Protein AF-A0A0A2MZ70-F1 (afdb_monomer_lite)

Foldseek 3Di:
DDDDDDPPPPPDPPQDDKWWWWAKAAPDPQVCQQQVNDNPAAWGIKIWTKIFGCDPVDHQKIKIKIWTHDDDPPDLAHPVHTDIDIFIFGWDWDQPPPDPWRWIKIWTDTPNHPDIWMWTDQWQFKIFTADPVRHGDFGDLFGGRMITGPDDDPTLAGRTFEDDDPDLDQKWKWKFKAQDPQVCVLQVVLVADPPRGMKIWIKMWGADPPPRATAKIWIWIQGPNDTDIDMATKHWDADDPNGRRWIKIWGPPVCLSRIWIWTDPYSFKTFTAGSNRGGDGGDNRGHRMITIDDDD

pLDDT: mean 89.99, std 13.13, range [39.06, 98.69]

Sequence (296 aa):
MVCIFLSASCSAAESSPEIVLIGSTPGDALIKSLLTIPSDTKVDFIRWDLKLNNESANPNSFVLNIAFGEGQPNTSWFKKGEEKRIFEGTFTVSKNENVKMGSTVYHLKSSSWPNRISMVKISENLFHLLTPQNHLMLGNGGWSYSLNRKDTVDSGEILIASVMSEDKSLQLTFDGRTPCRDIAAEHPEMNANKSCFKLKWRLILNRDTVNHLPTTYIIRKIVNNEPRDVSGKWTIIKGTPSNPNTIIYKIDPDKPAESLSFLVGDDNVLFFLNKKNEPHIGNEDFSFTLNKKISK

Radius of gyration: 21.05 Å; chains: 1; bounding box: 61×80×50 Å

Secondary structure (DSSP, 8-state):
--------------PPPPEEEEEEEE--HHHHHHTT--TTS--SEEEEEEEEE--TTSTTEEEEEEEEEPBPTTSSSBBTB-EEEEEEEEEEEEE-TTSSS--EEEEEE-TTSSS-EEEEEEETTEEEEE-TTSPBPP--SS--SEEEESS--S--------PPP----SEEEEEEEEEHHHHHHH-GGG---TT--EEEEEEEEEE-TTT--EEEEEEEEEETTEEEEEEEEEEEEE--SS-TT-EEEEE-TT-TTT--EEEE-SSSEEEEE-TTSPBPP--SS--SEEEE----

Organism: NCBI:txid1107311

Structure (mmCIF, N/CA/C/O backbone):
data_AF-A0A0A2MZ70-F1
#
_entry.id   AF-A0A0A2MZ70-F1
#
loop_
_atom_site.group_PDB
_atom_site.id
_atom_site.type_symbol
_atom_site.label_atom_id
_atom_site.label_alt_id
_atom_site.label_comp_id
_atom_site.label_asym_id
_atom_site.label_entity_id
_atom_site.label_seq_id
_atom_site.pdbx_PDB_ins_code
_atom_site.Cartn_x
_atom_site.Cartn_y
_atom_site.Cartn_z
_atom_site.occupancy
_atom_site.B_iso_or_equiv
_atom_site.auth_seq_id
_atom_site.auth_comp_id
_atom_site.auth_asym_id
_atom_site.auth_atom_id
_atom_site.pdbx_PDB_model_num
ATOM 1 N N . MET A 1 1 ? 31.695 61.090 -5.893 1.00 43.44 1 MET A N 1
ATOM 2 C CA . MET A 1 1 ? 31.758 59.901 -6.767 1.00 43.44 1 MET A CA 1
ATOM 3 C C . MET A 1 1 ? 31.348 58.713 -5.910 1.00 43.44 1 MET A C 1
ATOM 5 O O . MET A 1 1 ? 32.118 58.309 -5.054 1.00 43.44 1 MET A O 1
ATOM 9 N N . VAL A 1 2 ? 30.089 58.284 -6.008 1.00 39.06 2 VAL A N 1
ATOM 10 C CA . VAL A 1 2 ? 29.509 57.220 -5.170 1.00 39.06 2 VAL A CA 1
ATOM 11 C C . VAL A 1 2 ? 29.339 55.997 -6.065 1.00 39.06 2 VAL A C 1
ATOM 13 O O . VAL A 1 2 ? 28.558 56.042 -7.011 1.00 39.06 2 VAL A O 1
ATOM 16 N N . CYS A 1 3 ? 30.117 54.944 -5.812 1.00 40.59 3 CYS A N 1
ATOM 17 C CA . CYS A 1 3 ? 29.997 53.672 -6.521 1.00 40.59 3 CYS A CA 1
ATOM 18 C C . CYS A 1 3 ? 28.865 52.853 -5.899 1.00 40.59 3 CYS A C 1
ATOM 20 O O . CYS A 1 3 ? 28.968 52.403 -4.760 1.00 40.59 3 CYS A O 1
ATOM 22 N N . ILE A 1 4 ? 27.790 52.667 -6.660 1.00 48.06 4 ILE A N 1
ATOM 23 C CA . ILE A 1 4 ? 26.710 51.734 -6.340 1.00 48.06 4 ILE A CA 1
ATOM 24 C C . ILE A 1 4 ? 27.153 50.357 -6.840 1.00 48.06 4 ILE A C 1
ATOM 26 O O . ILE A 1 4 ? 27.249 50.135 -8.046 1.00 48.06 4 ILE A O 1
ATOM 30 N N . PHE A 1 5 ? 27.445 49.438 -5.920 1.00 45.12 5 PHE A N 1
ATOM 31 C CA . PHE A 1 5 ? 27.652 48.031 -6.252 1.00 45.12 5 PHE A CA 1
ATOM 32 C C . PHE A 1 5 ? 26.288 47.356 -6.422 1.00 45.12 5 PHE A C 1
ATOM 34 O O . PHE A 1 5 ? 25.566 47.136 -5.453 1.00 45.12 5 PHE A O 1
ATOM 41 N N . LEU A 1 6 ? 25.934 47.040 -7.668 1.00 48.56 6 LEU A N 1
ATOM 42 C CA . LEU A 1 6 ? 24.837 46.134 -7.999 1.00 48.56 6 LEU A CA 1
ATOM 43 C C . LEU A 1 6 ? 25.314 44.698 -7.755 1.00 48.56 6 LEU A C 1
ATOM 45 O O . LEU A 1 6 ? 26.023 44.121 -8.578 1.00 48.56 6 LEU A O 1
ATOM 49 N N . SER A 1 7 ? 24.948 44.119 -6.615 1.00 47.09 7 SER A N 1
ATOM 50 C CA . SER A 1 7 ? 25.087 42.685 -6.374 1.00 47.09 7 SER A CA 1
ATOM 51 C C . SER A 1 7 ? 23.983 41.940 -7.126 1.00 47.09 7 SER A C 1
ATOM 53 O O . SER A 1 7 ? 22.842 41.839 -6.676 1.00 47.09 7 SER A O 1
ATOM 55 N N . ALA A 1 8 ? 24.325 41.408 -8.299 1.00 47.59 8 ALA A N 1
ATOM 56 C CA . ALA A 1 8 ? 23.508 40.410 -8.973 1.00 47.59 8 ALA A CA 1
ATOM 57 C C . ALA A 1 8 ? 23.505 39.130 -8.120 1.00 47.59 8 ALA A C 1
ATOM 59 O O . ALA A 1 8 ? 24.469 38.367 -8.119 1.00 47.59 8 ALA A O 1
ATOM 60 N N . SER A 1 9 ? 22.434 38.912 -7.355 1.00 44.25 9 SER A N 1
ATOM 61 C CA . SER A 1 9 ? 22.185 37.616 -6.724 1.00 44.25 9 SER A CA 1
ATOM 62 C C . SER A 1 9 ? 21.739 36.638 -7.804 1.00 44.25 9 SER A C 1
ATOM 64 O O . SER A 1 9 ? 20.587 36.652 -8.231 1.00 44.25 9 SER A O 1
ATOM 66 N N . CYS A 1 10 ? 22.662 35.796 -8.264 1.00 39.72 10 CYS A N 1
ATOM 67 C CA . CYS A 1 10 ? 22.309 34.567 -8.957 1.00 39.72 10 CYS A CA 1
ATOM 68 C C . CYS A 1 10 ? 21.593 33.655 -7.954 1.00 39.72 10 CYS A C 1
ATOM 70 O O . CYS A 1 10 ? 22.242 32.999 -7.142 1.00 39.72 10 CYS A O 1
ATOM 72 N N . SER A 1 11 ? 20.262 33.609 -7.999 1.00 44.19 11 SER A N 1
ATOM 73 C CA . SER A 1 11 ? 19.519 32.494 -7.415 1.00 44.19 11 SER A CA 1
ATOM 74 C C . SER A 1 11 ? 19.903 31.237 -8.188 1.00 44.19 11 SER A C 1
ATOM 76 O O . SER A 1 11 ? 19.440 31.021 -9.307 1.00 44.19 11 SER A O 1
ATOM 78 N N . ALA A 1 12 ? 20.801 30.432 -7.618 1.00 46.09 12 ALA A N 1
ATOM 79 C CA . ALA A 1 12 ? 21.003 29.067 -8.068 1.00 46.09 12 ALA A CA 1
ATOM 80 C C . ALA A 1 12 ? 19.645 28.364 -7.969 1.00 46.09 12 ALA A C 1
ATOM 82 O O . ALA A 1 12 ? 19.051 28.316 -6.893 1.00 46.09 12 ALA A O 1
ATOM 83 N N . ALA A 1 13 ? 19.120 27.900 -9.103 1.00 49.38 13 ALA A N 1
ATOM 84 C CA . ALA A 1 13 ? 17.938 27.059 -9.114 1.00 49.38 13 ALA A CA 1
ATOM 85 C C . ALA A 1 13 ? 18.276 25.805 -8.303 1.00 49.38 13 ALA A C 1
ATOM 87 O O . ALA A 1 13 ? 19.087 24.990 -8.743 1.00 49.38 13 ALA A O 1
ATOM 88 N N . GLU A 1 14 ? 17.722 25.698 -7.095 1.00 48.50 14 GLU A N 1
ATOM 89 C CA . GLU A 1 14 ? 17.833 24.496 -6.278 1.00 48.50 14 GLU A CA 1
ATOM 90 C C . GLU A 1 14 ? 17.279 23.335 -7.102 1.00 48.50 14 GLU A C 1
ATOM 92 O O . GLU A 1 14 ? 16.084 23.268 -7.407 1.00 48.50 14 GLU A O 1
ATOM 97 N N . SER A 1 15 ? 18.173 22.449 -7.540 1.00 56.34 15 SER A N 1
ATOM 98 C CA . SER A 1 15 ? 17.781 21.225 -8.219 1.00 56.34 15 SER A CA 1
ATOM 99 C C . SER A 1 15 ? 16.927 20.435 -7.239 1.00 56.34 15 SER A C 1
ATOM 101 O O . SER A 1 15 ? 17.393 20.099 -6.148 1.00 56.34 15 SER A O 1
ATOM 103 N N . SER A 1 16 ? 15.677 20.166 -7.611 1.00 63.78 16 SER A N 1
ATOM 104 C CA . SER A 1 16 ? 14.792 19.327 -6.807 1.00 63.78 16 SER A CA 1
ATOM 105 C C . SER A 1 16 ? 15.506 18.002 -6.507 1.00 63.78 16 SER A C 1
ATOM 107 O O . SER A 1 16 ? 16.026 17.387 -7.443 1.00 63.78 16 SER A O 1
ATOM 109 N N . PRO A 1 17 ? 15.599 17.589 -5.229 1.00 76.44 17 PRO A N 1
ATOM 110 C CA . PRO A 1 17 ? 16.414 16.448 -4.853 1.00 76.44 17 PRO A CA 1
ATOM 111 C C . PRO A 1 17 ? 15.894 15.179 -5.519 1.00 76.44 17 PRO A C 1
ATOM 113 O O . PRO A 1 17 ? 14.685 14.973 -5.652 1.00 76.44 17 PRO A O 1
ATOM 116 N N . GLU A 1 18 ? 16.830 14.314 -5.892 1.00 90.69 18 GLU A N 1
ATOM 117 C CA . GLU A 1 18 ? 16.552 12.962 -6.356 1.00 90.69 18 GLU A CA 1
ATOM 118 C C . GLU A 1 18 ? 15.593 12.225 -5.404 1.00 90.69 18 GLU A C 1
ATOM 120 O O . GLU A 1 18 ? 15.688 12.322 -4.174 1.00 90.69 18 GLU A O 1
ATOM 125 N N . ILE A 1 19 ? 14.651 11.476 -5.984 1.00 95.44 19 ILE A N 1
ATOM 126 C CA . ILE A 1 19 ? 13.719 10.636 -5.231 1.00 95.44 19 ILE A CA 1
ATOM 127 C C . ILE A 1 19 ? 13.995 9.182 -5.594 1.00 95.44 19 ILE A C 1
ATOM 129 O O . ILE A 1 19 ? 13.768 8.768 -6.729 1.00 95.44 19 ILE A O 1
ATOM 133 N N . VAL A 1 20 ? 14.437 8.401 -4.611 1.00 97.94 20 VAL A N 1
ATOM 134 C CA . VAL A 1 20 ? 14.564 6.945 -4.726 1.00 97.94 20 VAL A CA 1
ATOM 135 C C . VAL A 1 20 ? 13.415 6.293 -3.966 1.00 97.94 20 VAL A C 1
ATOM 137 O O . VAL A 1 20 ? 13.258 6.513 -2.764 1.00 97.94 20 VAL A O 1
ATOM 140 N N . LEU A 1 21 ? 12.604 5.508 -4.670 1.00 98.62 21 LEU A N 1
ATOM 141 C CA . LEU A 1 21 ? 11.450 4.790 -4.146 1.00 98.62 21 LEU A CA 1
ATOM 142 C C . LEU A 1 21 ? 11.710 3.283 -4.167 1.00 98.62 21 LEU A C 1
ATOM 144 O O . LEU A 1 21 ? 12.089 2.727 -5.195 1.00 98.62 21 LEU A O 1
ATOM 148 N N . ILE A 1 22 ? 11.456 2.622 -3.042 1.00 98.69 22 ILE A N 1
ATOM 149 C CA . ILE A 1 22 ? 11.660 1.185 -2.849 1.00 98.69 22 ILE A CA 1
ATOM 150 C C . ILE A 1 22 ? 10.395 0.506 -2.327 1.00 98.69 22 ILE A C 1
ATOM 152 O O . ILE A 1 22 ? 9.592 1.106 -1.611 1.00 98.69 22 ILE A O 1
ATOM 156 N N . GLY A 1 23 ? 10.216 -0.770 -2.647 1.00 98.31 23 GLY A N 1
ATOM 157 C CA . GLY A 1 23 ? 9.112 -1.556 -2.104 1.00 98.31 23 GLY A CA 1
ATOM 158 C C . GLY A 1 23 ? 8.910 -2.877 -2.825 1.00 98.31 23 GLY A C 1
ATOM 159 O O . GLY A 1 23 ? 9.574 -3.173 -3.817 1.00 98.31 23 GLY A O 1
ATOM 160 N N . SER A 1 24 ? 7.959 -3.665 -2.329 1.00 98.38 24 SER A N 1
ATOM 161 C CA . SER A 1 24 ? 7.595 -4.954 -2.913 1.00 98.38 24 SER A CA 1
ATOM 162 C C . SER A 1 24 ? 6.099 -5.022 -3.196 1.00 98.38 24 SER A C 1
ATOM 164 O O . SER A 1 24 ? 5.287 -4.838 -2.288 1.00 98.38 24 SER A O 1
ATOM 166 N N . THR A 1 25 ? 5.743 -5.341 -4.441 1.00 98.50 25 THR A N 1
ATOM 167 C CA . THR A 1 25 ? 4.357 -5.445 -4.922 1.00 98.50 25 THR A CA 1
ATOM 168 C C . THR A 1 25 ? 3.991 -6.882 -5.273 1.00 98.50 25 THR A C 1
ATOM 170 O O . THR A 1 25 ? 4.889 -7.671 -5.572 1.00 98.50 25 THR A O 1
ATOM 173 N N . PRO A 1 26 ? 2.703 -7.271 -5.276 1.00 97.94 26 PRO A N 1
ATOM 174 C CA . PRO A 1 26 ? 2.331 -8.616 -5.705 1.00 97.94 26 PRO A CA 1
ATOM 175 C C . PRO A 1 26 ? 2.611 -8.827 -7.200 1.00 97.94 26 PRO A C 1
ATOM 177 O O . PRO A 1 26 ? 2.587 -7.880 -7.980 1.00 97.94 26 PRO A O 1
ATOM 180 N N . GLY A 1 27 ? 2.879 -10.072 -7.598 1.00 97.38 27 GLY A N 1
ATOM 181 C CA . GLY A 1 27 ? 3.147 -10.474 -8.985 1.00 97.38 27 GLY A CA 1
ATOM 182 C C . GLY A 1 27 ? 1.903 -10.811 -9.811 1.00 97.38 27 GLY A C 1
ATOM 183 O O . GLY A 1 27 ? 1.921 -11.784 -10.563 1.00 97.38 27 GLY A O 1
ATOM 184 N N . ASP A 1 28 ? 0.799 -10.081 -9.637 1.00 97.00 28 ASP A N 1
ATOM 185 C CA . ASP A 1 28 ? -0.458 -10.402 -10.318 1.00 97.00 28 ASP A CA 1
ATOM 186 C C . ASP A 1 28 ? -0.487 -10.005 -11.807 1.00 97.00 28 ASP A C 1
ATOM 188 O O . ASP A 1 28 ? 0.434 -9.395 -12.355 1.00 97.00 28 ASP A O 1
ATOM 192 N N . ALA A 1 29 ? -1.563 -10.402 -12.492 1.00 96.81 29 ALA A N 1
ATOM 193 C CA . ALA A 1 29 ? -1.690 -10.259 -13.938 1.00 96.81 29 ALA A CA 1
ATOM 194 C C . ALA A 1 29 ? -1.587 -8.803 -14.421 1.00 96.81 29 ALA A C 1
ATOM 196 O O . ALA A 1 29 ? -1.015 -8.561 -15.487 1.00 96.81 29 ALA A O 1
ATOM 197 N N . LEU A 1 30 ? -2.115 -7.842 -13.655 1.00 95.81 30 LEU A N 1
ATOM 198 C CA . LEU A 1 30 ? -2.149 -6.446 -14.076 1.00 95.81 30 LEU A CA 1
ATOM 199 C C . LEU A 1 30 ? -0.733 -5.873 -14.118 1.00 95.81 30 LEU A C 1
ATOM 201 O O . LEU A 1 30 ? -0.306 -5.362 -15.154 1.00 95.81 30 LEU A O 1
ATOM 205 N N . ILE A 1 31 ? 0.025 -6.007 -13.027 1.00 97.00 31 ILE A N 1
ATOM 206 C CA . ILE A 1 31 ? 1.380 -5.450 -12.984 1.00 97.00 31 ILE A CA 1
ATOM 207 C C . ILE A 1 31 ? 2.347 -6.207 -13.899 1.00 97.00 31 ILE A C 1
ATOM 209 O O . ILE A 1 31 ? 3.210 -5.590 -14.522 1.00 97.00 31 ILE A O 1
ATOM 213 N N . LYS A 1 32 ? 2.161 -7.524 -14.070 1.00 97.38 32 LYS A N 1
ATOM 214 C CA . LYS A 1 32 ? 2.925 -8.306 -15.049 1.00 97.38 32 LYS A CA 1
ATOM 215 C C . LYS A 1 32 ? 2.713 -7.786 -16.467 1.00 97.38 32 LYS A C 1
ATOM 217 O O . LYS A 1 32 ? 3.686 -7.608 -17.195 1.00 97.38 32 LYS A O 1
ATOM 222 N N . SER A 1 33 ? 1.469 -7.476 -16.837 1.00 95.88 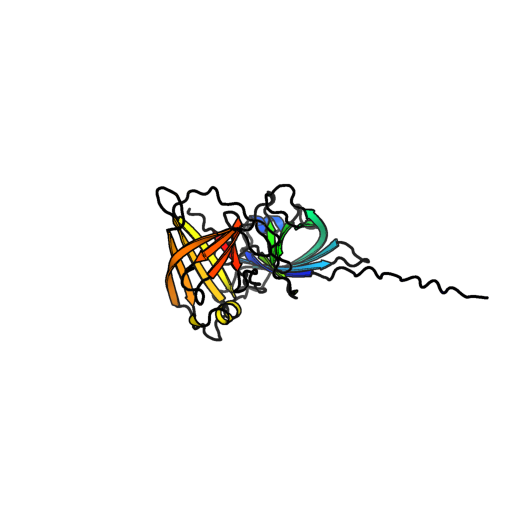33 SER A N 1
ATOM 223 C CA . SER A 1 33 ? 1.167 -6.880 -18.139 1.00 95.88 33 SER A CA 1
ATOM 224 C C . SER A 1 33 ? 1.811 -5.503 -18.311 1.00 95.88 33 SER A C 1
ATOM 226 O O . SER A 1 33 ? 2.287 -5.204 -19.405 1.00 95.88 33 SER A O 1
ATOM 228 N N . LEU A 1 34 ? 1.832 -4.669 -17.266 1.00 95.38 34 LEU A N 1
ATOM 229 C CA . LEU A 1 34 ? 2.462 -3.343 -17.312 1.00 95.38 34 LEU A CA 1
ATOM 230 C C . LEU A 1 34 ? 3.986 -3.431 -17.488 1.00 95.38 34 LEU A C 1
ATOM 232 O O . LEU A 1 34 ? 4.559 -2.641 -18.229 1.00 95.38 34 LEU A O 1
ATOM 236 N N . LEU A 1 35 ? 4.628 -4.418 -16.860 1.00 96.62 35 LEU A N 1
ATOM 237 C CA . LEU A 1 35 ? 6.082 -4.629 -16.887 1.00 96.62 35 LEU A CA 1
ATOM 238 C C . LEU A 1 35 ? 6.551 -5.616 -17.969 1.00 96.62 35 LEU A C 1
ATOM 240 O O . LEU A 1 35 ? 7.692 -6.084 -17.919 1.00 96.62 35 LEU A O 1
ATOM 244 N N . THR A 1 36 ? 5.662 -5.970 -18.906 1.00 96.31 36 THR A N 1
ATOM 245 C CA . THR A 1 36 ? 5.903 -6.934 -19.996 1.00 96.31 36 THR A CA 1
ATOM 246 C C . THR A 1 36 ? 6.459 -8.285 -19.514 1.00 96.31 36 THR A C 1
ATOM 248 O O . THR A 1 36 ? 7.253 -8.940 -20.195 1.00 96.31 36 THR A O 1
ATOM 251 N N . ILE A 1 37 ? 6.067 -8.719 -18.312 1.00 96.81 37 ILE A N 1
ATOM 252 C CA . ILE A 1 37 ? 6.411 -10.032 -17.751 1.00 96.81 37 ILE A CA 1
ATOM 253 C C . ILE A 1 37 ? 5.430 -11.069 -18.333 1.00 96.81 37 ILE A C 1
ATOM 255 O O . ILE A 1 37 ? 4.218 -10.869 -18.196 1.00 96.81 37 ILE A O 1
ATOM 259 N N . PRO A 1 38 ? 5.905 -12.172 -18.952 1.00 97.06 38 PRO A N 1
ATOM 260 C CA . PRO A 1 38 ? 5.036 -13.199 -19.529 1.00 97.06 38 PRO A CA 1
ATOM 261 C C . PRO A 1 38 ? 4.000 -13.717 -18.527 1.00 97.06 38 PRO A C 1
ATOM 263 O O . PRO A 1 38 ? 4.293 -13.912 -17.345 1.00 97.06 38 PRO A O 1
ATOM 266 N N . SER A 1 39 ? 2.757 -13.916 -18.970 1.00 96.94 39 SER A N 1
ATOM 267 C CA . SER A 1 39 ? 1.633 -14.259 -18.087 1.00 96.94 39 SER A CA 1
ATOM 268 C C . SER A 1 39 ? 1.800 -15.616 -17.393 1.00 96.94 39 SER A C 1
ATOM 270 O O . SER A 1 39 ? 1.308 -15.778 -16.277 1.00 96.94 39 SER A O 1
ATOM 272 N N . ASP A 1 40 ? 2.569 -16.530 -17.979 1.00 97.00 40 ASP A N 1
ATOM 273 C CA . ASP A 1 40 ? 2.912 -17.858 -17.466 1.00 97.00 40 ASP A CA 1
ATOM 274 C C . ASP A 1 40 ? 4.094 -17.869 -16.477 1.00 97.00 40 ASP A C 1
ATOM 276 O O . ASP A 1 40 ? 4.234 -18.821 -15.704 1.00 97.00 40 ASP A O 1
ATOM 280 N N . THR A 1 41 ? 4.905 -16.804 -16.416 1.00 97.00 41 THR A N 1
ATOM 281 C CA . THR A 1 41 ? 5.981 -16.677 -15.419 1.00 97.00 41 THR A CA 1
ATOM 282 C C . THR A 1 41 ? 5.413 -16.704 -13.997 1.00 97.00 41 THR A C 1
ATOM 284 O O . THR A 1 41 ? 4.557 -15.895 -13.637 1.00 97.00 41 THR A O 1
ATOM 287 N N . LYS A 1 42 ? 5.896 -17.598 -13.136 1.00 96.88 42 LYS A N 1
ATOM 288 C CA . LYS A 1 42 ? 5.457 -17.635 -11.735 1.00 96.88 42 LYS A CA 1
ATOM 289 C C . LYS A 1 42 ? 6.112 -16.506 -10.945 1.00 96.88 42 LYS A C 1
ATOM 291 O O . LYS A 1 42 ? 7.329 -16.480 -10.794 1.00 96.88 42 LYS A O 1
ATOM 296 N N . VAL A 1 43 ? 5.295 -15.588 -10.438 1.00 97.62 43 VAL A N 1
ATOM 297 C CA . VAL A 1 43 ? 5.751 -14.427 -9.671 1.00 97.62 43 VAL A CA 1
ATOM 298 C C . VAL A 1 43 ? 4.861 -14.270 -8.448 1.00 97.62 43 VAL A C 1
ATOM 300 O O . VAL A 1 43 ? 3.666 -14.030 -8.585 1.00 97.62 43 VAL A O 1
ATOM 303 N N . ASP A 1 44 ? 5.442 -14.391 -7.257 1.00 97.06 44 ASP A N 1
ATOM 304 C CA . ASP A 1 44 ? 4.726 -14.083 -6.015 1.00 97.06 44 ASP A CA 1
ATOM 305 C C . ASP A 1 44 ? 4.780 -12.576 -5.737 1.00 97.06 44 ASP A C 1
ATOM 307 O O . ASP A 1 44 ? 3.770 -11.967 -5.374 1.00 97.06 44 ASP A O 1
ATOM 311 N N . PHE A 1 45 ? 5.951 -11.966 -5.950 1.00 97.81 45 PHE A N 1
ATOM 312 C CA . PHE A 1 45 ? 6.174 -10.538 -5.754 1.00 97.81 45 PHE A CA 1
ATOM 313 C C . PHE A 1 45 ? 7.268 -9.972 -6.665 1.00 97.81 45 PHE A C 1
ATOM 315 O O . PHE A 1 45 ? 8.062 -10.704 -7.261 1.00 97.81 45 PHE A O 1
ATOM 322 N N . ILE A 1 46 ? 7.279 -8.645 -6.754 1.00 98.56 46 ILE A N 1
ATOM 323 C CA . ILE A 1 46 ? 8.215 -7.828 -7.524 1.00 98.56 46 ILE A CA 1
ATOM 324 C C . ILE A 1 46 ? 8.817 -6.806 -6.562 1.00 98.56 46 ILE A C 1
ATOM 326 O O . ILE A 1 46 ? 8.070 -6.057 -5.937 1.00 98.56 46 ILE A O 1
ATOM 330 N N . ARG A 1 47 ? 10.143 -6.771 -6.446 1.00 98.56 47 ARG A N 1
ATOM 331 C CA . ARG A 1 47 ? 10.899 -5.712 -5.769 1.00 98.56 47 ARG A CA 1
ATOM 332 C C . ARG A 1 47 ? 11.157 -4.567 -6.726 1.00 98.56 47 ARG A C 1
ATOM 334 O O . ARG A 1 47 ? 11.502 -4.806 -7.881 1.00 98.56 47 ARG A O 1
ATOM 341 N N . TRP A 1 48 ? 11.023 -3.354 -6.216 1.00 98.69 48 TRP A N 1
ATOM 342 C CA . TRP A 1 48 ? 11.175 -2.104 -6.943 1.00 98.69 48 TRP A CA 1
ATOM 343 C C . TRP A 1 48 ? 12.315 -1.289 -6.343 1.00 98.69 48 TRP A C 1
ATOM 345 O O . TRP A 1 48 ? 12.380 -1.124 -5.126 1.00 98.69 48 TRP A O 1
ATOM 355 N N . ASP A 1 49 ? 13.156 -0.744 -7.215 1.00 98.69 49 ASP A N 1
ATOM 356 C CA . ASP A 1 49 ? 14.077 0.357 -6.940 1.00 98.69 49 ASP A CA 1
ATOM 357 C C . ASP A 1 49 ? 13.914 1.366 -8.087 1.00 98.69 49 ASP A C 1
ATOM 359 O O . ASP A 1 49 ? 14.394 1.162 -9.207 1.00 98.69 49 ASP A O 1
ATOM 363 N N . LEU A 1 50 ? 13.105 2.394 -7.830 1.00 98.69 50 LEU A N 1
ATOM 364 C CA . LEU A 1 50 ? 12.730 3.434 -8.779 1.00 98.69 50 LEU A CA 1
ATOM 365 C C . LEU A 1 50 ? 13.419 4.741 -8.403 1.00 98.69 50 LEU A C 1
ATOM 367 O O . LEU A 1 50 ? 13.085 5.363 -7.398 1.00 98.69 50 LEU A O 1
ATOM 371 N N . LYS A 1 51 ? 14.310 5.206 -9.266 1.00 98.12 51 LYS A N 1
ATOM 372 C CA . LYS A 1 51 ? 14.984 6.495 -9.153 1.00 98.12 51 LYS A CA 1
ATOM 373 C C . LYS A 1 51 ? 14.341 7.500 -10.102 1.00 98.12 51 LYS A C 1
ATOM 375 O O . LYS A 1 51 ? 14.351 7.296 -11.314 1.00 98.12 51 LYS A O 1
ATOM 380 N N . LEU A 1 52 ? 13.786 8.576 -9.551 1.00 97.31 52 LEU A N 1
ATOM 381 C CA . LEU A 1 52 ? 13.283 9.734 -10.287 1.00 97.31 52 LEU A CA 1
ATOM 382 C C . LEU A 1 52 ? 14.334 10.843 -10.242 1.00 97.31 52 LEU A C 1
ATOM 384 O O . LEU A 1 52 ? 14.669 11.340 -9.163 1.00 97.31 52 LEU A O 1
ATOM 388 N N . ASN A 1 53 ? 14.823 11.242 -11.411 1.00 93.81 53 ASN A N 1
ATOM 389 C CA . ASN A 1 53 ? 15.798 12.309 -11.562 1.00 93.81 53 ASN A CA 1
ATOM 390 C C . ASN A 1 53 ? 15.120 13.563 -12.147 1.00 93.81 53 ASN A C 1
ATOM 392 O O . ASN A 1 53 ? 14.435 13.507 -13.172 1.00 93.81 53 ASN A O 1
ATOM 396 N N . ASN A 1 54 ? 15.299 14.695 -11.465 1.00 87.12 54 ASN A N 1
ATOM 397 C CA . ASN A 1 54 ? 14.837 16.009 -11.905 1.00 87.12 54 ASN A CA 1
ATOM 398 C C . ASN A 1 54 ? 15.981 17.038 -12.000 1.00 87.12 54 ASN A C 1
ATOM 400 O O . ASN A 1 54 ? 15.771 18.243 -11.868 1.00 87.12 54 ASN A O 1
ATOM 404 N N . GLU A 1 55 ? 17.205 16.562 -12.203 1.00 82.38 55 GLU A N 1
ATOM 405 C CA . GLU A 1 55 ? 18.375 17.389 -12.465 1.00 82.38 55 GLU A CA 1
ATOM 406 C C . GLU A 1 55 ? 18.254 18.088 -13.821 1.00 82.38 55 GLU A C 1
ATOM 408 O O . GLU A 1 55 ? 17.768 17.522 -14.801 1.00 82.38 55 GLU A O 1
ATOM 413 N N . SER A 1 56 ? 18.788 19.308 -13.908 1.00 74.00 56 SER A N 1
ATOM 414 C CA . SER A 1 56 ? 18.737 20.138 -15.118 1.00 74.00 56 SER A CA 1
ATOM 415 C C . SER A 1 56 ? 19.331 19.468 -16.363 1.00 74.00 56 SER A C 1
ATOM 417 O O . SER A 1 56 ? 18.940 19.805 -17.477 1.00 74.00 56 SER A O 1
ATOM 419 N N . ALA A 1 57 ? 20.273 18.534 -16.185 1.00 77.31 57 ALA A N 1
ATOM 420 C CA . ALA A 1 57 ? 20.903 17.805 -17.284 1.00 77.31 57 ALA A CA 1
ATOM 421 C C . ALA A 1 57 ? 19.981 16.741 -17.905 1.00 77.31 57 ALA A C 1
ATOM 423 O O . ALA A 1 57 ? 20.063 16.513 -19.107 1.00 77.31 57 ALA A O 1
ATOM 424 N N . ASN A 1 58 ? 19.103 16.119 -17.108 1.00 77.50 58 ASN A N 1
ATOM 425 C CA . ASN A 1 58 ? 18.181 15.060 -17.529 1.00 77.50 58 ASN A CA 1
ATOM 426 C C . ASN A 1 58 ? 16.817 15.237 -16.837 1.00 77.50 58 ASN A C 1
ATOM 428 O O . ASN A 1 58 ? 16.427 14.405 -16.005 1.00 77.50 58 ASN A O 1
ATOM 432 N N . PRO A 1 59 ? 16.087 16.321 -17.154 1.00 86.44 59 PRO A N 1
ATOM 433 C CA . PRO A 1 59 ? 14.878 16.677 -16.431 1.00 86.44 59 PRO A CA 1
ATOM 434 C C . PRO A 1 59 ? 13.802 15.609 -16.614 1.00 86.44 59 PRO A C 1
ATOM 436 O O . PRO A 1 59 ? 13.546 15.135 -17.723 1.00 86.44 59 PRO A O 1
ATOM 439 N N . ASN A 1 60 ? 13.133 15.276 -15.514 1.00 93.94 60 ASN A N 1
ATOM 440 C CA . ASN A 1 60 ? 12.048 14.303 -15.457 1.00 93.94 60 ASN A CA 1
ATOM 441 C C . ASN A 1 60 ? 12.378 12.931 -16.076 1.00 93.94 60 ASN A C 1
ATOM 443 O O . ASN A 1 60 ? 11.560 12.349 -16.793 1.00 93.94 60 ASN A O 1
ATOM 447 N N . SER A 1 61 ? 13.573 12.407 -15.817 1.00 96.19 61 SER A N 1
ATOM 448 C CA . SER A 1 61 ? 13.977 11.062 -16.237 1.00 96.19 61 SER A CA 1
ATOM 449 C C . SER A 1 61 ? 13.825 10.056 -15.096 1.00 96.19 61 SER A C 1
ATOM 451 O O . SER A 1 61 ? 13.804 10.424 -13.922 1.00 96.19 61 SER A O 1
ATOM 453 N N . PHE A 1 62 ? 13.688 8.769 -15.411 1.00 97.69 62 PHE A N 1
ATOM 454 C CA . PHE A 1 62 ? 13.696 7.729 -14.385 1.00 97.69 62 PHE A CA 1
ATOM 455 C C . PHE A 1 62 ? 14.513 6.511 -14.797 1.00 97.69 62 PHE A C 1
ATOM 457 O O . PHE A 1 62 ? 14.628 6.191 -15.981 1.00 97.69 62 PHE A O 1
ATOM 464 N N . VAL A 1 63 ? 14.999 5.802 -13.780 1.00 97.94 63 VAL A N 1
ATOM 465 C CA . VAL A 1 63 ? 15.537 4.445 -13.886 1.00 97.94 63 VAL A CA 1
ATOM 466 C C . VAL A 1 63 ? 14.760 3.564 -12.918 1.00 97.94 63 VAL A C 1
ATOM 468 O O . VAL A 1 63 ? 14.665 3.872 -11.733 1.00 97.94 63 VAL A O 1
ATOM 471 N N . LEU A 1 64 ? 14.185 2.480 -13.423 1.00 98.62 64 LEU A N 1
ATOM 472 C CA . LEU A 1 64 ? 13.475 1.480 -12.639 1.00 98.62 64 LEU A CA 1
ATOM 473 C C . LEU A 1 64 ? 14.211 0.150 -12.735 1.00 98.62 64 LEU A C 1
ATOM 475 O O . LEU A 1 64 ? 14.232 -0.478 -13.792 1.00 98.62 64 LEU A O 1
ATOM 479 N N . ASN A 1 65 ? 14.736 -0.312 -11.609 1.00 98.62 65 ASN A N 1
ATOM 480 C CA . ASN A 1 65 ? 15.233 -1.667 -11.453 1.00 98.62 65 ASN A CA 1
ATOM 481 C C . ASN A 1 65 ? 14.144 -2.504 -10.784 1.00 98.62 65 ASN A C 1
ATOM 483 O O . ASN A 1 65 ? 13.621 -2.128 -9.733 1.00 98.62 65 ASN A O 1
ATOM 487 N N . ILE A 1 66 ? 13.813 -3.648 -11.380 1.00 98.50 66 ILE A N 1
ATOM 488 C CA . ILE A 1 66 ? 12.945 -4.637 -10.745 1.00 98.50 66 ILE A CA 1
ATOM 489 C C . ILE A 1 66 ? 13.649 -5.974 -10.585 1.00 98.50 66 ILE A C 1
ATOM 491 O O . ILE A 1 66 ? 14.452 -6.372 -11.432 1.00 98.50 66 ILE A O 1
ATOM 495 N N . ALA A 1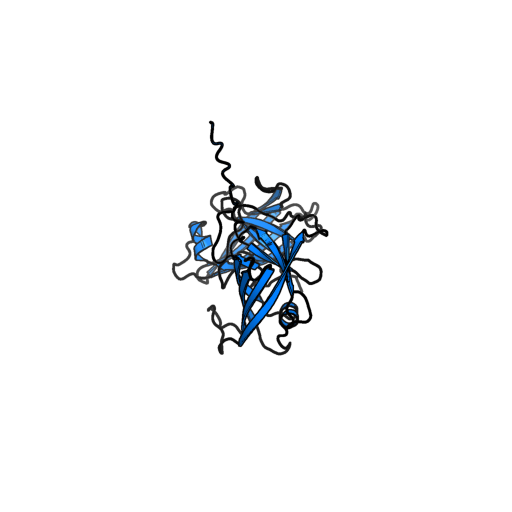 67 ? 13.279 -6.686 -9.525 1.00 98.38 67 ALA A N 1
ATOM 496 C CA . ALA A 1 67 ? 13.601 -8.091 -9.324 1.00 98.38 67 ALA A CA 1
ATOM 497 C C . ALA A 1 67 ? 12.320 -8.871 -9.002 1.00 98.38 67 ALA A C 1
ATOM 499 O O . ALA A 1 67 ? 11.549 -8.448 -8.142 1.00 98.38 67 ALA A O 1
ATOM 500 N N . PHE A 1 68 ? 12.054 -9.982 -9.686 1.00 98.25 68 PHE A N 1
ATOM 501 C CA . PHE A 1 68 ? 10.798 -10.722 -9.527 1.00 98.25 68 PHE A CA 1
ATOM 502 C C . PHE A 1 68 ? 10.987 -12.240 -9.567 1.00 98.25 68 PHE A C 1
ATOM 504 O O . PHE A 1 68 ? 11.953 -12.755 -10.128 1.00 98.25 68 PHE A O 1
ATOM 511 N N . GLY A 1 69 ? 10.039 -12.960 -8.963 1.00 97.50 69 GLY A N 1
ATOM 512 C CA . GLY A 1 69 ? 10.021 -14.422 -8.946 1.00 97.50 69 GLY A CA 1
ATOM 513 C C . GLY A 1 69 ? 9.122 -15.010 -7.858 1.00 97.50 69 GLY A C 1
ATOM 514 O O . GLY A 1 69 ? 8.351 -14.307 -7.201 1.00 97.50 69 GLY A O 1
ATOM 515 N N . GLU A 1 70 ? 9.217 -16.326 -7.663 1.00 97.19 70 GLU A N 1
ATOM 516 C CA . GLU A 1 70 ? 8.551 -17.029 -6.561 1.00 97.19 70 GLU A CA 1
ATOM 517 C C . GLU A 1 70 ? 9.276 -16.783 -5.233 1.00 97.19 70 GLU A C 1
ATOM 519 O O . GLU A 1 70 ? 10.486 -17.003 -5.114 1.00 97.19 70 GLU A O 1
ATOM 524 N N . GLY A 1 71 ? 8.524 -16.408 -4.204 1.00 94.31 71 GLY A N 1
ATOM 525 C CA . GLY A 1 71 ? 9.052 -16.153 -2.876 1.00 94.31 71 GLY A CA 1
ATOM 526 C C . GLY A 1 71 ? 9.370 -17.434 -2.124 1.00 94.31 71 GLY A C 1
ATOM 527 O O . GLY A 1 71 ? 8.608 -18.403 -2.120 1.00 94.31 71 GLY A O 1
ATOM 528 N N . GLN A 1 72 ? 10.507 -17.443 -1.441 1.00 93.44 72 GLN A N 1
ATOM 529 C CA . GLN A 1 72 ? 10.870 -18.502 -0.521 1.00 93.44 72 GLN A CA 1
ATOM 530 C C . GLN A 1 72 ? 10.025 -18.377 0.760 1.00 93.44 72 GLN A C 1
ATOM 532 O O . GLN A 1 72 ? 9.937 -17.300 1.361 1.00 93.44 72 GLN A O 1
ATOM 537 N N . PRO A 1 73 ? 9.375 -19.467 1.209 1.00 88.38 73 PRO A N 1
ATOM 538 C CA . PRO A 1 73 ? 8.544 -19.425 2.401 1.00 88.38 73 PRO A CA 1
ATOM 539 C C . PRO A 1 73 ? 9.307 -18.904 3.619 1.00 88.38 73 PRO A C 1
ATOM 541 O O . PRO A 1 73 ? 10.422 -19.330 3.903 1.00 88.38 73 PRO A O 1
ATOM 544 N N . ASN A 1 74 ? 8.662 -18.008 4.369 1.00 83.19 74 ASN A N 1
ATOM 545 C CA . ASN A 1 74 ? 9.1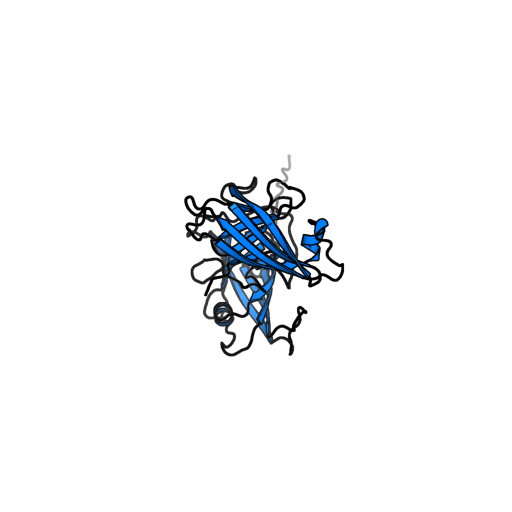81 -17.430 5.612 1.00 83.19 74 ASN A CA 1
ATOM 546 C C . ASN A 1 74 ? 10.500 -16.647 5.496 1.00 83.19 74 ASN A C 1
ATOM 548 O O . ASN A 1 74 ? 11.089 -16.332 6.523 1.00 83.19 74 ASN A O 1
ATOM 552 N N . THR A 1 75 ? 10.898 -16.230 4.297 1.00 87.31 75 THR A N 1
ATOM 553 C CA . THR A 1 75 ? 12.000 -15.282 4.090 1.00 87.31 75 THR A CA 1
ATOM 554 C C . THR A 1 75 ? 11.521 -14.101 3.236 1.00 87.31 75 THR A C 1
ATOM 556 O O . THR A 1 75 ? 10.328 -14.013 2.925 1.00 87.31 75 THR A O 1
ATOM 559 N N . SER A 1 76 ? 12.430 -13.183 2.905 1.00 85.88 76 SER A N 1
ATOM 560 C CA . SER A 1 76 ? 12.238 -12.175 1.850 1.00 85.88 76 SER A CA 1
ATOM 561 C C . SER A 1 76 ? 12.938 -12.578 0.538 1.00 85.88 76 SER A C 1
ATOM 563 O O . SER A 1 76 ? 13.060 -11.779 -0.379 1.00 85.88 76 SER A O 1
ATOM 565 N N . TRP A 1 77 ? 13.444 -13.810 0.439 1.00 91.38 77 TRP A N 1
ATOM 566 C CA . TRP A 1 77 ? 14.263 -14.273 -0.687 1.00 91.38 77 TRP A CA 1
ATOM 567 C C . TRP A 1 77 ? 13.423 -14.939 -1.777 1.00 91.38 77 TRP A C 1
ATOM 569 O O . TRP A 1 77 ? 12.283 -15.333 -1.540 1.00 91.38 77 TRP A O 1
ATOM 579 N N . PHE A 1 78 ? 14.009 -15.123 -2.957 1.00 93.88 78 PHE A N 1
ATOM 580 C CA . PHE A 1 78 ? 13.400 -15.865 -4.060 1.00 93.88 78 PHE A CA 1
ATOM 581 C C . PHE A 1 78 ? 13.876 -17.326 -4.075 1.00 93.88 78 PHE A C 1
ATOM 583 O O . PHE A 1 78 ? 15.055 -17.599 -3.855 1.00 93.88 78 PHE A O 1
ATOM 590 N N . LYS A 1 79 ? 12.981 -18.285 -4.361 1.00 90.12 79 LYS A N 1
ATOM 591 C CA . LYS A 1 79 ? 13.278 -19.737 -4.285 1.00 90.12 79 LYS A CA 1
ATOM 592 C C . LYS A 1 79 ? 14.394 -20.209 -5.224 1.00 90.12 79 LYS A C 1
ATOM 594 O O . LYS A 1 79 ? 15.074 -21.178 -4.903 1.00 90.12 79 LYS A O 1
ATOM 599 N N . LYS A 1 80 ? 14.520 -19.604 -6.408 1.00 88.19 80 LYS A N 1
ATOM 600 C CA . LYS A 1 80 ? 15.433 -20.036 -7.485 1.00 88.19 80 LYS A CA 1
ATOM 601 C C . LYS A 1 80 ? 16.276 -18.875 -8.024 1.00 88.19 80 LYS A C 1
ATOM 603 O O . LYS A 1 80 ? 16.643 -18.869 -9.193 1.00 88.19 80 LYS A O 1
ATOM 608 N N . GLY A 1 81 ? 16.556 -17.892 -7.169 1.00 87.69 81 GLY A N 1
ATOM 609 C CA . GLY A 1 81 ? 17.071 -16.596 -7.604 1.00 87.69 81 GLY A CA 1
ATOM 610 C C . GLY A 1 81 ? 15.968 -15.697 -8.162 1.00 87.69 81 GLY A C 1
ATOM 611 O O . GLY A 1 81 ? 14.793 -16.067 -8.170 1.00 87.69 81 GLY A O 1
ATOM 612 N N . GLU A 1 82 ? 16.363 -14.499 -8.575 1.00 92.06 82 GLU A N 1
ATOM 613 C CA . GLU A 1 82 ? 15.473 -13.447 -9.063 1.00 92.06 82 GLU A CA 1
ATOM 614 C C . GLU A 1 82 ? 15.753 -13.149 -10.535 1.00 92.06 82 GLU A C 1
ATOM 616 O O . GLU A 1 82 ? 16.910 -13.098 -10.956 1.00 92.06 82 GLU A O 1
ATOM 621 N N . GLU A 1 83 ? 14.700 -12.932 -11.317 1.00 96.88 83 GLU A N 1
ATOM 622 C CA . GLU A 1 83 ? 14.838 -12.325 -12.637 1.00 96.88 83 GLU A CA 1
ATOM 623 C C . GLU A 1 83 ? 14.905 -10.809 -12.476 1.00 96.88 83 GLU A C 1
ATOM 625 O O . GLU A 1 83 ? 14.105 -10.228 -11.741 1.00 96.88 83 GLU A O 1
ATOM 630 N N . LYS A 1 84 ? 15.851 -10.163 -13.166 1.00 97.75 84 LYS A N 1
ATOM 631 C CA . LYS A 1 84 ? 16.048 -8.711 -13.107 1.00 97.75 84 LYS A CA 1
ATOM 632 C C . LYS A 1 84 ? 15.719 -8.051 -14.428 1.00 97.75 84 LYS A C 1
ATOM 634 O O . LYS A 1 84 ? 16.050 -8.578 -15.489 1.00 97.75 84 LYS A O 1
ATOM 639 N N . ARG A 1 85 ? 15.130 -6.862 -14.357 1.00 97.38 85 ARG A N 1
ATOM 640 C CA . ARG A 1 85 ? 14.971 -5.965 -15.506 1.00 97.38 85 ARG A CA 1
ATOM 641 C C . ARG A 1 85 ? 15.280 -4.538 -15.096 1.00 97.38 85 ARG A C 1
ATOM 643 O O . ARG A 1 85 ? 15.024 -4.149 -13.958 1.00 97.38 85 ARG A O 1
ATOM 650 N N . ILE A 1 86 ? 15.808 -3.785 -16.049 1.00 97.88 86 ILE A N 1
ATOM 651 C CA . ILE A 1 86 ? 16.068 -2.357 -15.919 1.00 97.88 86 ILE A CA 1
ATOM 652 C C . ILE A 1 86 ? 15.253 -1.659 -16.997 1.00 97.88 86 ILE A C 1
ATOM 654 O O . ILE A 1 86 ? 15.260 -2.075 -18.157 1.00 97.88 86 ILE A O 1
ATOM 658 N N . PHE A 1 87 ? 14.535 -0.620 -16.599 1.00 97.62 87 PHE A N 1
ATOM 659 C CA . PHE A 1 87 ? 13.766 0.226 -17.490 1.00 97.62 87 PHE A CA 1
ATOM 660 C C . PHE A 1 87 ? 14.191 1.668 -17.309 1.00 97.62 87 PHE A C 1
ATOM 662 O O . PHE A 1 87 ? 14.364 2.141 -16.188 1.00 97.62 87 PHE A O 1
ATOM 669 N N . GLU A 1 88 ? 14.291 2.374 -18.421 1.00 97.69 88 GLU A N 1
ATOM 670 C CA . GLU A 1 88 ? 14.610 3.792 -18.445 1.00 97.69 88 GLU A CA 1
ATOM 671 C C . GLU A 1 88 ? 13.531 4.530 -19.225 1.00 97.69 88 GLU A C 1
ATOM 673 O O . GLU A 1 88 ? 12.858 3.966 -20.101 1.00 97.69 88 GLU A O 1
ATOM 678 N N . GLY A 1 89 ? 13.339 5.798 -18.894 1.00 97.00 89 GLY A N 1
ATOM 679 C CA . GLY A 1 89 ? 12.368 6.622 -19.583 1.00 97.00 89 GLY A CA 1
ATOM 680 C C . GLY A 1 89 ? 12.207 7.990 -18.955 1.00 97.00 89 GLY A C 1
ATOM 681 O O . GLY A 1 89 ? 13.084 8.490 -18.251 1.00 97.00 89 GLY A O 1
ATOM 682 N N . THR A 1 90 ? 11.057 8.594 -19.220 1.00 97.12 90 THR A N 1
ATOM 683 C CA . THR A 1 90 ? 10.693 9.902 -18.683 1.00 97.12 90 THR A CA 1
ATOM 684 C C . THR A 1 90 ? 9.423 9.812 -17.864 1.00 97.12 90 THR A C 1
ATOM 686 O O . THR A 1 90 ? 8.606 8.901 -18.032 1.00 97.12 90 THR A O 1
ATOM 689 N N . PHE A 1 91 ? 9.246 10.762 -16.957 1.00 97.38 91 PHE A N 1
ATOM 690 C CA . PHE A 1 91 ? 8.006 10.919 -16.231 1.00 97.38 91 PHE A CA 1
ATOM 691 C C . PHE A 1 91 ? 7.397 12.300 -16.456 1.00 97.38 91 PHE A C 1
ATOM 693 O O . PHE A 1 91 ? 8.063 13.261 -16.820 1.00 97.38 91 PHE A O 1
ATOM 700 N N . THR A 1 92 ? 6.091 12.397 -16.248 1.00 95.62 92 THR A N 1
ATOM 701 C CA . THR A 1 92 ? 5.388 13.679 -16.140 1.00 95.62 92 THR A CA 1
ATOM 702 C C . THR A 1 92 ? 4.656 13.724 -14.815 1.00 95.62 92 THR A C 1
ATOM 704 O O . THR A 1 92 ? 4.208 12.684 -14.330 1.00 95.62 92 THR A O 1
ATOM 707 N N . VAL A 1 93 ? 4.492 14.919 -14.262 1.00 94.12 93 VAL A N 1
ATOM 708 C CA . VAL A 1 93 ? 3.739 15.137 -13.030 1.00 94.12 93 VAL A CA 1
ATOM 709 C C . VAL A 1 93 ? 2.461 15.892 -13.367 1.00 94.12 93 VAL A C 1
ATOM 711 O O . VAL A 1 93 ? 2.510 16.925 -14.031 1.00 94.12 93 VAL A O 1
ATOM 714 N N . SER A 1 94 ? 1.318 15.373 -12.933 1.00 91.88 94 SER A N 1
ATOM 715 C CA . SER A 1 94 ? 0.021 16.035 -13.069 1.00 91.88 94 SER A CA 1
ATOM 716 C C . SER A 1 94 ? -0.637 16.193 -11.701 1.00 91.88 94 SER A C 1
ATOM 718 O O . SER A 1 94 ? -0.306 15.487 -10.744 1.00 91.88 94 SER A O 1
ATOM 720 N N . LYS A 1 95 ? -1.580 17.130 -11.597 1.00 84.94 95 LYS A N 1
ATOM 721 C CA . LYS A 1 95 ? -2.566 17.099 -10.517 1.00 84.94 95 LYS A CA 1
ATOM 722 C C . LYS A 1 95 ? -3.699 16.189 -10.968 1.00 84.94 95 LYS A C 1
ATOM 724 O O . LYS A 1 95 ? -4.148 16.299 -12.105 1.00 84.94 95 LYS A O 1
ATOM 729 N N . ASN A 1 96 ? -4.155 15.295 -10.099 1.00 67.31 96 ASN A N 1
ATOM 730 C CA . ASN A 1 96 ? -5.281 14.432 -10.431 1.00 67.31 96 ASN A CA 1
ATOM 731 C C . ASN A 1 96 ? -6.569 15.268 -10.540 1.00 67.31 96 ASN A C 1
ATOM 733 O O . ASN A 1 96 ? -7.122 15.685 -9.526 1.00 67.31 96 ASN A O 1
ATOM 737 N N . GLU A 1 97 ? -7.039 15.524 -11.763 1.00 56.66 97 GLU A N 1
ATOM 738 C CA . GLU A 1 97 ? -8.274 16.286 -12.016 1.00 56.66 97 GLU A CA 1
ATOM 739 C C . GLU A 1 97 ? -9.542 15.500 -11.637 1.00 56.66 97 GLU A C 1
ATOM 741 O O . GLU A 1 97 ? -10.591 16.094 -11.402 1.00 56.66 97 GLU A O 1
ATOM 746 N N . ASN A 1 98 ? -9.455 14.167 -11.551 1.00 53.91 98 ASN A N 1
ATOM 747 C CA . ASN A 1 98 ? -10.616 13.278 -11.472 1.00 53.91 98 ASN A CA 1
ATOM 748 C C . ASN A 1 98 ? -11.002 12.829 -10.064 1.00 53.91 98 ASN A C 1
ATOM 750 O O . ASN A 1 98 ? -11.891 11.991 -9.916 1.00 53.91 98 ASN A O 1
ATOM 754 N N . VAL A 1 99 ? -10.376 13.346 -9.009 1.00 50.44 99 VAL A N 1
ATOM 755 C CA . VAL A 1 99 ? -10.738 12.900 -7.668 1.00 50.44 99 VAL A CA 1
ATOM 756 C C . VAL A 1 99 ? -10.792 14.066 -6.707 1.00 50.44 99 VAL A C 1
ATOM 758 O O . VAL A 1 99 ? -9.912 14.917 -6.658 1.00 50.44 99 VAL A O 1
ATOM 761 N N . LYS A 1 100 ? -11.791 13.995 -5.834 1.00 52.00 100 LYS A N 1
ATOM 762 C CA . LYS A 1 100 ? -11.893 14.574 -4.490 1.00 52.00 100 LYS A CA 1
ATOM 763 C C . LYS A 1 100 ? -10.628 14.387 -3.601 1.00 52.00 100 LYS A C 1
ATOM 765 O O . LYS A 1 100 ? -10.731 14.585 -2.402 1.00 52.00 100 LYS A O 1
ATOM 770 N N . MET A 1 101 ? -9.473 14.010 -4.167 1.00 56.44 101 MET A N 1
ATOM 771 C CA . MET A 1 101 ? -8.134 13.808 -3.609 1.00 56.44 101 MET A CA 1
ATOM 772 C C . MET A 1 101 ? -7.144 14.719 -4.354 1.00 56.44 101 MET A C 1
ATOM 774 O O . MET A 1 101 ? -6.588 14.304 -5.370 1.00 56.44 101 MET A O 1
ATOM 778 N N . GLY A 1 102 ? -6.939 15.956 -3.887 1.00 59.69 102 GLY A N 1
ATOM 779 C CA . GLY A 1 102 ? -6.061 16.969 -4.502 1.00 59.69 102 GLY A CA 1
ATOM 780 C C . GLY A 1 102 ? -4.573 16.597 -4.513 1.00 59.69 102 GLY A C 1
ATOM 781 O O . GLY A 1 102 ? -3.771 17.237 -3.844 1.00 59.69 102 GLY A O 1
ATOM 782 N N . SER A 1 103 ? -4.215 15.571 -5.282 1.00 76.31 103 SER A N 1
ATOM 783 C CA . SER A 1 103 ? -2.951 14.847 -5.175 1.00 76.31 103 SER A CA 1
ATOM 784 C C . SER A 1 103 ? -2.097 14.947 -6.438 1.00 76.31 103 SER A C 1
ATOM 786 O O . SER A 1 103 ? -2.589 15.088 -7.562 1.00 76.31 103 SER A O 1
ATOM 788 N N . THR A 1 104 ? -0.787 14.873 -6.221 1.00 91.50 104 THR A N 1
ATOM 789 C CA . THR A 1 104 ? 0.246 14.843 -7.258 1.00 91.50 104 THR A CA 1
ATOM 790 C C . THR A 1 104 ? 0.398 13.419 -7.790 1.00 91.50 104 THR A C 1
ATOM 792 O O . THR A 1 104 ? 0.641 12.492 -7.015 1.00 91.50 104 THR A O 1
ATOM 795 N N . VAL A 1 105 ? 0.282 13.236 -9.107 1.00 94.31 105 VAL A N 1
ATOM 796 C CA . VAL A 1 105 ? 0.424 11.939 -9.783 1.00 94.31 105 VAL A CA 1
ATOM 797 C C . VAL A 1 105 ? 1.636 11.964 -10.701 1.00 94.31 105 VAL A C 1
ATOM 799 O O . VAL A 1 105 ? 1.782 12.844 -11.547 1.00 94.31 105 VAL A O 1
ATOM 802 N N . TYR A 1 106 ? 2.495 10.963 -10.545 1.00 96.62 106 TYR A N 1
ATOM 803 C CA . TYR A 1 106 ? 3.634 10.706 -11.411 1.00 96.62 106 TYR A CA 1
ATOM 804 C C . TYR A 1 106 ? 3.237 9.688 -12.471 1.00 96.62 106 TYR A C 1
ATOM 806 O O . TYR A 1 106 ? 2.618 8.668 -12.176 1.00 96.62 106 TYR A O 1
ATOM 814 N N . HIS A 1 107 ? 3.620 9.964 -13.707 1.00 96.81 107 HIS A N 1
ATOM 815 C CA . HIS A 1 107 ? 3.284 9.178 -14.884 1.00 96.81 107 HIS A CA 1
ATOM 816 C C . HIS A 1 107 ? 4.562 8.758 -15.598 1.00 96.81 107 HIS A C 1
ATOM 818 O O . HIS A 1 107 ? 5.182 9.585 -16.256 1.00 96.81 107 HIS A O 1
ATOM 824 N N . LEU A 1 108 ? 4.941 7.491 -15.489 1.00 98.06 108 LEU A N 1
ATOM 825 C CA . LEU A 1 108 ? 6.170 6.931 -16.035 1.00 98.06 108 LEU A CA 1
ATOM 826 C C . LEU A 1 108 ? 5.918 6.369 -17.437 1.00 98.06 108 LEU A C 1
ATOM 828 O O . LEU A 1 108 ? 5.007 5.560 -17.651 1.00 98.06 108 LEU A O 1
ATOM 832 N N . LYS A 1 109 ? 6.756 6.764 -18.394 1.00 97.38 109 LYS A N 1
ATOM 833 C CA . LYS A 1 109 ? 6.721 6.301 -19.781 1.00 97.38 109 LYS A CA 1
ATOM 834 C C . LYS A 1 109 ? 8.093 5.771 -20.192 1.00 97.38 109 LYS A C 1
ATOM 836 O O . LYS A 1 109 ? 9.076 6.501 -20.150 1.00 97.38 109 LYS A O 1
ATOM 841 N N . SER A 1 110 ? 8.133 4.526 -20.655 1.00 97.12 110 SER A N 1
ATOM 842 C CA . SER A 1 110 ? 9.304 3.901 -21.273 1.00 97.12 110 SER A CA 1
ATOM 843 C C . SER A 1 110 ? 8.939 3.424 -22.676 1.00 97.12 110 SER A C 1
ATOM 845 O O . SER A 1 110 ? 7.773 3.147 -22.948 1.00 97.12 110 SER A O 1
ATOM 847 N N . SER A 1 111 ? 9.923 3.313 -23.567 1.00 95.88 111 SER A N 1
ATOM 848 C CA . SER A 1 111 ? 9.765 2.609 -24.848 1.00 95.88 111 SER A CA 1
ATOM 849 C C . SER A 1 111 ? 9.673 1.088 -24.672 1.00 95.88 111 SER A C 1
ATOM 851 O O . SER A 1 111 ? 9.188 0.401 -25.566 1.00 95.88 111 SER A O 1
ATOM 853 N N . SER A 1 112 ? 10.105 0.565 -23.520 1.00 93.88 112 SER A N 1
ATOM 854 C CA . SER A 1 112 ? 10.160 -0.870 -23.216 1.00 93.88 112 SER A CA 1
ATOM 855 C C . SER A 1 112 ? 8.831 -1.472 -22.738 1.00 93.88 112 SER A C 1
ATOM 857 O O . SER A 1 112 ? 8.728 -2.691 -22.590 1.00 93.88 112 SER A O 1
ATOM 859 N N . TRP A 1 113 ? 7.805 -0.650 -22.497 1.00 92.62 113 TRP A N 1
ATOM 860 C CA . TRP A 1 113 ? 6.449 -1.109 -22.190 1.00 92.62 113 TRP A CA 1
ATOM 861 C C . TRP A 1 113 ? 5.397 -0.290 -22.949 1.00 92.62 113 TRP A C 1
ATOM 863 O O . TRP A 1 113 ? 5.589 0.903 -23.183 1.00 92.62 113 TRP A O 1
ATOM 873 N N . PRO A 1 114 ? 4.263 -0.901 -23.340 1.00 87.00 114 PRO A N 1
ATOM 874 C CA . PRO A 1 114 ? 3.257 -0.222 -24.160 1.00 87.00 114 PRO A CA 1
ATOM 875 C C . PRO A 1 114 ? 2.430 0.798 -23.369 1.00 87.00 114 PRO A C 1
ATOM 877 O O . PRO A 1 114 ? 1.953 1.784 -23.927 1.00 87.00 114 PRO A O 1
ATOM 880 N N . ASN A 1 115 ? 2.255 0.562 -22.066 1.00 92.06 115 ASN A N 1
ATOM 881 C CA . ASN A 1 115 ? 1.343 1.316 -21.218 1.00 92.06 115 ASN A CA 1
ATOM 882 C C . ASN A 1 115 ? 2.104 2.112 -20.163 1.00 92.06 115 ASN A C 1
ATOM 884 O O . ASN A 1 115 ? 3.097 1.659 -19.608 1.00 92.06 115 ASN A O 1
ATOM 888 N N . ARG A 1 116 ? 1.597 3.301 -19.852 1.00 94.94 116 ARG A N 1
ATOM 889 C CA . ARG A 1 116 ? 2.119 4.149 -18.779 1.00 94.94 116 ARG A CA 1
ATOM 890 C C . ARG A 1 116 ? 1.881 3.500 -17.414 1.00 94.94 116 ARG A C 1
ATOM 892 O O . ARG A 1 116 ? 0.781 3.021 -17.151 1.00 94.94 116 ARG A O 1
ATOM 899 N N . ILE A 1 117 ? 2.869 3.585 -16.527 1.00 97.69 117 ILE A N 1
ATOM 900 C CA . ILE A 1 117 ? 2.705 3.281 -15.099 1.00 97.69 117 ILE A CA 1
ATOM 901 C C . ILE A 1 117 ? 2.447 4.601 -14.381 1.00 97.69 117 ILE A C 1
ATOM 903 O O . ILE A 1 117 ? 3.145 5.579 -14.635 1.00 97.69 117 ILE A O 1
ATOM 907 N N . SER A 1 118 ? 1.436 4.657 -13.518 1.00 97.00 118 SER A N 1
ATOM 908 C CA . SER A 1 118 ? 1.134 5.869 -12.751 1.00 97.00 118 SER A CA 1
ATOM 909 C C . SER A 1 118 ? 1.183 5.586 -11.259 1.00 97.00 118 SER A C 1
ATOM 911 O O . SER A 1 118 ? 0.857 4.482 -10.830 1.00 97.00 118 SER A O 1
ATOM 913 N N . MET A 1 119 ? 1.578 6.581 -10.473 1.00 97.00 119 MET A N 1
ATOM 914 C CA . MET A 1 119 ? 1.589 6.501 -9.017 1.00 97.00 119 MET A CA 1
ATOM 915 C C . MET A 1 119 ? 1.165 7.826 -8.400 1.00 97.00 119 MET A C 1
ATOM 917 O O . MET A 1 119 ? 1.572 8.893 -8.859 1.00 97.00 119 MET A O 1
ATOM 921 N N . VAL A 1 120 ? 0.344 7.756 -7.362 1.00 95.38 120 VAL A N 1
ATOM 922 C CA . VAL A 1 120 ? -0.078 8.921 -6.588 1.00 95.38 120 VAL A CA 1
ATOM 923 C C . VAL A 1 120 ? 0.852 9.116 -5.398 1.00 95.38 120 VAL A C 1
ATOM 925 O O . VAL A 1 120 ? 1.290 8.151 -4.768 1.00 95.38 120 VAL A O 1
ATOM 928 N N . LYS A 1 121 ? 1.146 10.374 -5.089 1.00 95.00 121 LYS A N 1
ATOM 929 C CA . LYS A 1 121 ? 1.889 10.774 -3.899 1.00 95.00 121 LYS A CA 1
ATOM 930 C C . LYS A 1 121 ? 0.931 10.873 -2.706 1.00 95.00 121 LYS A C 1
ATOM 932 O O . LYS A 1 121 ? 0.089 11.767 -2.671 1.00 95.00 121 LYS A O 1
ATOM 937 N N . ILE A 1 122 ? 1.041 9.941 -1.759 1.00 94.81 122 ILE A N 1
ATOM 938 C CA . ILE A 1 122 ? 0.226 9.890 -0.530 1.00 94.81 122 ILE A CA 1
ATOM 939 C C . ILE A 1 122 ? 0.783 10.861 0.516 1.00 94.81 122 ILE A C 1
ATOM 941 O O . ILE A 1 122 ? 0.030 11.599 1.149 1.00 94.81 122 ILE A O 1
ATOM 945 N N . SER A 1 123 ? 2.108 10.876 0.657 1.00 94.62 123 SER A N 1
ATOM 946 C CA . SER A 1 123 ? 2.904 11.844 1.420 1.00 94.62 123 SER A CA 1
ATOM 947 C C . SER A 1 123 ? 4.245 12.057 0.713 1.00 94.62 123 SER A C 1
ATOM 949 O O . SER A 1 123 ? 4.521 11.429 -0.310 1.00 94.62 123 SER A O 1
ATOM 951 N N . GLU A 1 124 ? 5.122 12.902 1.252 1.00 94.44 124 GLU A N 1
ATOM 952 C CA . GLU A 1 124 ? 6.491 13.048 0.732 1.00 94.44 124 GLU A CA 1
ATOM 953 C C . GLU A 1 124 ? 7.314 11.749 0.745 1.00 94.44 124 GLU A C 1
ATOM 955 O O . GLU A 1 124 ? 8.262 11.611 -0.031 1.00 94.44 124 GLU A O 1
ATOM 960 N N . ASN A 1 125 ? 6.934 10.787 1.589 1.00 96.69 125 ASN A N 1
ATOM 961 C CA . ASN A 1 125 ? 7.667 9.540 1.794 1.00 96.69 125 ASN A CA 1
ATOM 962 C C . ASN A 1 125 ? 6.923 8.290 1.307 1.00 96.69 125 ASN A C 1
ATOM 964 O O . ASN A 1 125 ? 7.491 7.199 1.350 1.00 96.69 125 ASN A O 1
ATOM 968 N N . LEU A 1 126 ? 5.673 8.425 0.857 1.00 97.44 126 LEU A N 1
ATOM 969 C CA . LEU A 1 126 ? 4.817 7.299 0.496 1.00 97.44 126 LEU A CA 1
ATOM 970 C C . LEU A 1 126 ? 4.101 7.553 -0.828 1.00 97.44 126 LEU A C 1
ATOM 972 O O . LEU A 1 126 ? 3.365 8.527 -0.990 1.00 97.44 126 LEU A O 1
ATOM 976 N N . PHE A 1 127 ? 4.278 6.621 -1.755 1.00 97.88 127 PHE A N 1
ATOM 977 C CA . PHE A 1 127 ? 3.662 6.610 -3.073 1.00 97.88 127 PHE A CA 1
ATOM 978 C C . PHE A 1 127 ? 2.859 5.327 -3.242 1.00 97.88 127 PHE A C 1
ATOM 980 O O . PHE A 1 127 ? 3.171 4.312 -2.623 1.00 97.88 127 PHE A O 1
ATOM 987 N N . HIS A 1 128 ? 1.837 5.349 -4.090 1.00 98.00 128 HIS A N 1
ATOM 988 C CA . HIS A 1 128 ? 1.027 4.167 -4.364 1.00 98.00 128 HIS A CA 1
ATOM 989 C C . HIS A 1 128 ? 0.722 4.044 -5.856 1.00 98.00 128 HIS A C 1
ATOM 991 O O . HIS A 1 128 ? 0.321 5.029 -6.481 1.00 98.00 128 HIS A O 1
ATOM 997 N N . LEU A 1 129 ? 0.928 2.859 -6.441 1.00 98.00 129 LEU A N 1
ATOM 998 C CA . LEU A 1 129 ? 0.653 2.638 -7.862 1.00 98.00 129 LEU A CA 1
ATOM 999 C C . LEU A 1 129 ? -0.848 2.720 -8.154 1.00 98.00 129 LEU A C 1
ATOM 1001 O O . LEU A 1 129 ? -1.696 2.359 -7.336 1.00 98.00 129 LEU A O 1
ATOM 1005 N N . LEU A 1 130 ? -1.162 3.179 -9.359 1.00 96.12 130 LEU A N 1
ATOM 1006 C CA . LEU A 1 130 ? -2.518 3.347 -9.852 1.00 96.12 130 LEU A CA 1
ATOM 1007 C C . LEU A 1 130 ? -2.826 2.353 -10.970 1.00 96.12 130 LEU A C 1
ATOM 1009 O O . LEU A 1 130 ? -1.987 2.037 -11.815 1.00 96.12 130 LEU A O 1
ATOM 1013 N N . THR A 1 131 ? -4.079 1.915 -11.003 1.00 95.06 131 THR A N 1
ATOM 1014 C CA . THR A 1 131 ? -4.665 1.241 -12.164 1.00 95.06 131 THR A CA 1
ATOM 1015 C C . THR A 1 131 ? -4.710 2.196 -13.368 1.00 95.06 131 THR A C 1
ATOM 1017 O O . THR A 1 131 ? -4.659 3.417 -13.187 1.00 95.06 131 THR A O 1
ATOM 1020 N N . PRO A 1 132 ? -4.890 1.695 -14.607 1.00 91.75 132 PRO A N 1
ATOM 1021 C CA . PRO A 1 132 ? -5.108 2.560 -15.772 1.00 91.75 132 PRO A CA 1
ATOM 1022 C C . PRO A 1 132 ? -6.317 3.506 -15.637 1.00 91.75 132 PRO A C 1
ATOM 1024 O O . PRO A 1 132 ? -6.388 4.511 -16.336 1.00 91.75 132 PRO A O 1
ATOM 1027 N N . GLN A 1 133 ? -7.255 3.198 -14.735 1.00 91.25 133 GLN A N 1
ATOM 1028 C CA . GLN A 1 133 ? -8.430 4.010 -14.408 1.00 91.25 133 GLN A CA 1
ATOM 1029 C C . GLN A 1 133 ? -8.174 5.026 -13.276 1.00 91.25 133 GLN A C 1
ATOM 1031 O O . GLN A 1 133 ? -9.110 5.673 -12.822 1.00 91.25 133 GLN A O 1
ATOM 1036 N N . ASN A 1 134 ? -6.926 5.190 -12.820 1.00 89.31 134 ASN A N 1
ATOM 1037 C CA . ASN A 1 134 ? -6.524 6.076 -11.718 1.00 89.31 134 ASN A CA 1
ATOM 1038 C C . ASN A 1 134 ? -7.106 5.723 -10.334 1.00 89.31 134 ASN A C 1
ATOM 1040 O O . ASN A 1 134 ? -7.142 6.573 -9.447 1.00 89.31 134 ASN A O 1
ATOM 1044 N N . HIS A 1 135 ? -7.514 4.471 -10.116 1.00 91.88 135 HIS A N 1
ATOM 1045 C CA . HIS A 1 135 ? -7.798 3.945 -8.772 1.00 91.88 135 HIS A CA 1
ATOM 1046 C C . HIS A 1 135 ? -6.529 3.386 -8.125 1.00 91.88 135 HIS A C 1
ATOM 1048 O O . HIS A 1 135 ? -5.653 2.906 -8.852 1.00 91.88 135 HIS A O 1
ATOM 1054 N N . LEU A 1 136 ? -6.449 3.393 -6.789 1.00 94.75 136 LEU A N 1
ATOM 1055 C CA . LEU A 1 136 ? -5.351 2.750 -6.064 1.00 94.75 136 LEU A CA 1
ATOM 1056 C C . LEU A 1 136 ? -5.318 1.257 -6.418 1.00 94.75 136 LEU A C 1
ATOM 1058 O O . LEU A 1 136 ? -6.354 0.588 -6.439 1.00 94.75 136 LEU A O 1
ATOM 1062 N N . MET A 1 137 ? -4.141 0.729 -6.757 1.00 96.62 137 MET A N 1
ATOM 1063 C CA . MET A 1 137 ? -4.020 -0.693 -7.066 1.00 96.62 137 MET A CA 1
ATOM 1064 C C . MET A 1 137 ? -4.209 -1.527 -5.797 1.00 96.62 137 MET A C 1
ATOM 1066 O O . MET A 1 137 ? -3.482 -1.393 -4.814 1.00 96.62 137 MET A O 1
ATOM 1070 N N . LEU A 1 138 ? -5.166 -2.450 -5.835 1.00 96.88 138 LEU A N 1
ATOM 1071 C CA . LEU A 1 138 ? -5.427 -3.349 -4.721 1.00 96.88 138 LEU A CA 1
ATOM 1072 C C . LEU A 1 138 ? -4.350 -4.438 -4.649 1.00 96.88 138 LEU A C 1
ATOM 1074 O O . LEU A 1 138 ? -4.209 -5.239 -5.569 1.00 96.88 138 LEU A O 1
ATOM 1078 N N . GLY A 1 139 ? -3.610 -4.485 -3.541 1.00 97.25 139 GLY A N 1
ATOM 1079 C CA . GLY A 1 139 ? -2.652 -5.553 -3.274 1.00 97.25 139 GLY A CA 1
ATOM 1080 C C . GLY A 1 139 ? -3.307 -6.842 -2.765 1.00 97.25 139 GLY A C 1
ATOM 1081 O O . GLY A 1 139 ? -4.487 -7.116 -2.970 1.00 97.25 139 GLY A O 1
ATOM 1082 N N . ASN A 1 140 ? -2.541 -7.647 -2.032 1.00 95.69 140 ASN A N 1
ATOM 1083 C CA . ASN A 1 140 ? -3.045 -8.846 -1.364 1.00 95.69 140 ASN A CA 1
ATOM 1084 C C . ASN A 1 140 ? -2.600 -8.896 0.108 1.00 95.69 140 ASN A C 1
ATOM 1086 O O . ASN A 1 140 ? -1.977 -7.972 0.627 1.00 95.69 140 ASN A O 1
ATOM 1090 N N . GLY A 1 141 ? -2.909 -9.990 0.813 1.00 94.56 141 GLY A N 1
ATOM 1091 C CA . GLY A 1 141 ? -2.507 -10.161 2.217 1.00 94.56 141 GLY A CA 1
ATOM 1092 C C . GLY A 1 141 ? -0.999 -10.354 2.440 1.00 94.56 141 GLY A C 1
ATOM 1093 O O . GLY A 1 141 ? -0.572 -10.616 3.566 1.00 94.56 141 GLY A O 1
ATOM 1094 N N . GLY A 1 142 ? -0.192 -10.317 1.378 1.00 94.62 142 GLY A N 1
ATOM 1095 C CA . GLY A 1 142 ? 1.259 -10.431 1.414 1.00 94.62 142 GLY A CA 1
ATOM 1096 C C . GLY A 1 142 ? 2.005 -9.154 1.053 1.00 94.62 142 GLY A C 1
ATOM 1097 O O . GLY A 1 142 ? 2.974 -8.846 1.743 1.00 94.62 142 GLY A O 1
ATOM 1098 N N . TRP A 1 143 ? 1.547 -8.440 0.024 1.00 97.38 143 TRP A N 1
ATOM 1099 C CA . TRP A 1 143 ? 2.200 -7.259 -0.544 1.00 97.38 143 TRP A CA 1
ATOM 1100 C C . TRP A 1 143 ? 1.164 -6.213 -0.962 1.00 97.38 143 TRP A C 1
ATOM 1102 O O . TRP A 1 143 ? 0.026 -6.555 -1.289 1.00 97.38 143 TRP A O 1
ATOM 1112 N N . SER A 1 144 ? 1.558 -4.942 -0.962 1.00 97.75 144 SER A N 1
ATOM 1113 C CA . SER A 1 144 ? 0.738 -3.818 -1.430 1.00 97.75 144 SER A CA 1
ATOM 1114 C C . SER A 1 144 ? 1.353 -3.189 -2.677 1.00 97.75 144 SER A C 1
ATOM 1116 O O . SER A 1 144 ? 2.421 -3.596 -3.112 1.00 97.75 144 SER A O 1
ATOM 1118 N N . TYR A 1 145 ? 0.696 -2.184 -3.242 1.00 98.50 145 TYR A N 1
ATOM 1119 C CA . TYR A 1 145 ? 1.240 -1.384 -4.337 1.00 98.50 145 TYR A CA 1
ATOM 1120 C C . TYR A 1 145 ? 1.883 -0.070 -3.875 1.00 98.50 145 TYR A C 1
ATOM 1122 O O . TYR A 1 145 ? 2.012 0.876 -4.651 1.00 98.50 145 TYR A O 1
ATOM 1130 N N . SER A 1 146 ? 2.290 -0.009 -2.606 1.00 98.44 146 SER A N 1
ATOM 1131 C CA . SER A 1 146 ? 2.950 1.156 -2.024 1.00 98.44 146 SER A CA 1
ATOM 1132 C C . SER A 1 146 ? 4.467 1.103 -2.205 1.00 98.44 146 SER A C 1
ATOM 1134 O O . SER A 1 146 ? 5.092 0.080 -1.923 1.00 98.44 146 SER A O 1
ATOM 1136 N N . LEU A 1 147 ? 5.058 2.229 -2.602 1.00 98.69 147 LEU A N 1
ATOM 1137 C CA . LEU A 1 147 ? 6.501 2.452 -2.645 1.00 98.69 147 LEU A CA 1
ATOM 1138 C C . LEU A 1 147 ? 6.886 3.519 -1.616 1.00 98.69 147 LEU A C 1
ATOM 1140 O O . LEU A 1 147 ? 6.206 4.534 -1.466 1.00 98.69 147 LEU A O 1
ATOM 1144 N N . ASN A 1 148 ? 7.985 3.284 -0.915 1.00 98.12 148 ASN A N 1
ATOM 1145 C CA . ASN A 1 148 ? 8.485 4.123 0.166 1.00 98.12 148 ASN A CA 1
ATOM 1146 C C . ASN A 1 148 ? 9.710 4.890 -0.313 1.00 98.12 148 ASN A C 1
ATOM 1148 O O . ASN A 1 148 ? 10.559 4.324 -1.000 1.00 98.12 148 ASN A O 1
ATOM 1152 N N . ARG A 1 149 ? 9.847 6.155 0.080 1.00 97.12 149 ARG A N 1
ATOM 1153 C CA . ARG A 1 149 ? 11.090 6.887 -0.153 1.00 97.12 149 ARG A CA 1
ATOM 1154 C C . ARG A 1 149 ? 12.209 6.253 0.672 1.00 97.12 149 ARG A C 1
ATOM 1156 O O . ARG A 1 149 ? 12.062 6.100 1.880 1.00 97.12 149 ARG A O 1
ATOM 1163 N N . LYS A 1 150 ? 13.306 5.876 0.011 1.00 96.38 150 LYS A N 1
ATOM 1164 C CA . LYS A 1 150 ? 14.473 5.247 0.647 1.00 96.38 150 LYS A CA 1
ATOM 1165 C C . LYS A 1 150 ? 15.124 6.190 1.656 1.00 96.38 150 LYS A C 1
ATOM 1167 O O . LYS A 1 150 ? 15.344 5.805 2.799 1.00 96.38 150 LYS A O 1
ATOM 1172 N N . ASP A 1 151 ? 15.357 7.427 1.230 1.00 94.38 151 ASP A N 1
ATOM 1173 C CA . ASP A 1 151 ? 15.874 8.505 2.068 1.00 94.38 151 ASP A CA 1
ATOM 1174 C C . ASP A 1 151 ? 14.712 9.415 2.463 1.00 94.38 151 ASP A C 1
ATOM 1176 O O . ASP A 1 151 ? 14.305 10.306 1.712 1.00 94.38 151 ASP A O 1
ATOM 1180 N N . THR A 1 152 ? 14.111 9.119 3.615 1.00 92.88 152 THR A N 1
ATOM 1181 C CA . THR A 1 152 ? 12.925 9.827 4.100 1.00 92.88 152 THR A CA 1
ATOM 1182 C C . THR A 1 152 ? 13.223 11.293 4.379 1.00 92.88 152 THR A C 1
ATOM 1184 O O . THR A 1 152 ? 14.259 11.624 4.955 1.00 92.88 152 THR A O 1
ATOM 1187 N N . VAL A 1 153 ? 12.272 12.160 4.053 1.00 92.94 153 VAL A N 1
ATOM 1188 C CA . VAL A 1 153 ? 12.287 13.574 4.438 1.00 92.94 153 VAL A CA 1
ATOM 1189 C C . VAL A 1 153 ? 11.351 13.809 5.615 1.00 92.94 153 VAL A C 1
ATOM 1191 O O . VAL A 1 153 ? 10.343 13.118 5.752 1.00 92.94 153 VAL A O 1
ATOM 1194 N N . ASP A 1 154 ? 11.662 14.782 6.464 1.00 89.56 154 ASP A N 1
ATOM 1195 C CA . ASP A 1 154 ? 10.776 15.149 7.568 1.00 89.56 154 ASP A CA 1
ATOM 1196 C C . ASP A 1 154 ? 9.556 15.902 7.020 1.00 89.56 154 ASP A C 1
ATOM 1198 O O . ASP A 1 154 ? 9.596 17.099 6.743 1.00 89.56 154 ASP A O 1
ATOM 1202 N N . SER A 1 155 ? 8.490 15.152 6.758 1.00 82.75 155 SER A N 1
ATOM 1203 C CA . SER A 1 155 ? 7.208 15.666 6.298 1.00 82.75 155 SER A CA 1
ATOM 1204 C C . SER A 1 155 ? 6.106 14.748 6.808 1.00 82.75 155 SER A C 1
ATOM 1206 O O . SER A 1 155 ? 5.983 13.593 6.392 1.00 82.75 155 SER A O 1
ATOM 1208 N N . GLY A 1 156 ? 5.307 15.280 7.730 1.00 79.62 156 GLY A N 1
ATOM 1209 C CA . GLY A 1 156 ? 4.112 14.630 8.266 1.00 79.62 156 GLY A CA 1
ATOM 1210 C C . GLY A 1 156 ? 2.853 14.860 7.424 1.00 79.62 156 GLY A C 1
ATOM 1211 O O . GLY A 1 156 ? 1.738 14.585 7.871 1.00 79.62 156 GLY A O 1
ATOM 1212 N N . GLU A 1 157 ? 2.992 15.429 6.225 1.00 87.62 157 GLU A N 1
ATOM 1213 C CA . GLU A 1 157 ? 1.850 15.851 5.420 1.00 87.62 157 GLU A CA 1
ATOM 1214 C C . GLU A 1 157 ? 1.148 14.669 4.744 1.00 87.62 157 GLU A C 1
ATOM 1216 O O . GLU A 1 157 ? 1.773 13.793 4.143 1.00 87.62 157 GLU A O 1
ATOM 1221 N N . ILE A 1 158 ? -0.185 14.682 4.798 1.00 90.69 158 ILE A N 1
ATOM 1222 C CA . ILE A 1 158 ? -1.035 13.784 4.016 1.00 90.69 158 ILE A CA 1
ATOM 1223 C C . ILE A 1 158 ? -1.537 14.567 2.807 1.00 90.69 158 ILE A C 1
ATOM 1225 O O . ILE A 1 158 ? -2.316 15.511 2.942 1.00 90.69 158 ILE A O 1
ATOM 1229 N N . LEU A 1 159 ? -1.103 14.150 1.621 1.00 90.38 159 LEU A N 1
ATOM 1230 C CA . LEU A 1 159 ? -1.324 14.857 0.356 1.00 90.38 159 LEU A CA 1
ATOM 1231 C C . LEU A 1 159 ? -2.540 14.342 -0.423 1.00 90.38 159 LEU A C 1
ATOM 1233 O O . LEU A 1 159 ? -2.913 14.905 -1.452 1.00 90.38 159 LEU A O 1
ATOM 1237 N N . ILE A 1 160 ? -3.181 13.282 0.066 1.00 90.06 160 ILE A N 1
ATOM 1238 C CA . ILE A 1 160 ? -4.464 12.807 -0.451 1.00 90.06 160 ILE A CA 1
ATOM 1239 C C . ILE A 1 160 ? -5.598 13.254 0.462 1.00 90.06 160 ILE A C 1
ATOM 1241 O O . ILE A 1 160 ? -5.434 13.380 1.670 1.00 90.06 160 ILE A O 1
ATOM 1245 N N . ALA A 1 161 ? -6.771 13.475 -0.112 1.00 87.00 161 ALA A N 1
ATOM 1246 C CA . ALA A 1 161 ? -7.997 13.480 0.674 1.00 87.00 161 ALA A CA 1
ATOM 1247 C C . ALA A 1 161 ? -8.622 12.082 0.625 1.00 87.00 161 ALA A C 1
ATOM 1249 O O . ALA A 1 161 ? -8.145 11.213 -0.094 1.00 87.00 161 ALA A O 1
ATOM 1250 N N . SER A 1 162 ? -9.672 11.859 1.396 1.00 85.69 162 SER A N 1
ATOM 1251 C CA . SER A 1 162 ? -10.382 10.587 1.422 1.00 85.69 162 SER A CA 1
ATOM 1252 C C . SER A 1 162 ? -11.857 10.863 1.206 1.00 85.69 162 SER A C 1
ATOM 1254 O O . SER A 1 162 ? -12.421 11.806 1.763 1.00 85.69 162 SER A O 1
ATOM 1256 N N . VAL A 1 163 ? -12.514 10.022 0.418 1.00 83.12 163 VAL A N 1
ATOM 1257 C CA . VAL A 1 163 ? -13.965 10.097 0.249 1.00 83.12 163 VAL A CA 1
ATOM 1258 C C . VAL A 1 163 ? -14.600 9.071 1.165 1.00 83.12 163 VAL A C 1
ATOM 1260 O O . VAL A 1 163 ? -14.103 7.955 1.305 1.00 83.12 163 VAL A O 1
ATOM 1263 N N . MET A 1 164 ? -15.692 9.457 1.824 1.00 82.75 164 MET A N 1
ATOM 1264 C CA . MET A 1 164 ? -16.433 8.510 2.642 1.00 82.75 164 MET A CA 1
ATOM 1265 C C . MET A 1 164 ? -17.006 7.441 1.721 1.00 82.75 164 MET A C 1
ATOM 1267 O O . MET A 1 164 ? -17.739 7.764 0.790 1.00 82.75 164 MET A O 1
ATOM 1271 N N . SER A 1 165 ? -16.635 6.195 1.993 1.00 83.50 165 SER A N 1
ATOM 1272 C CA . SER A 1 165 ? -17.075 5.044 1.220 1.00 83.50 165 SER A CA 1
ATOM 1273 C C . SER A 1 165 ? -18.599 4.984 1.127 1.00 83.50 165 SER A C 1
ATOM 1275 O O . SER A 1 165 ? -19.286 5.097 2.146 1.00 83.50 165 SER A O 1
ATOM 1277 N N . GLU A 1 166 ? -19.117 4.764 -0.081 1.00 86.38 166 GLU A N 1
ATOM 1278 C CA . GLU A 1 166 ? -20.532 4.441 -0.308 1.00 86.38 166 GLU A CA 1
ATOM 1279 C C . GLU A 1 166 ? -20.822 2.944 -0.092 1.00 86.38 166 GLU A C 1
ATOM 1281 O O . GLU A 1 166 ? -21.972 2.510 -0.180 1.00 86.38 166 GLU A O 1
ATOM 1286 N N . 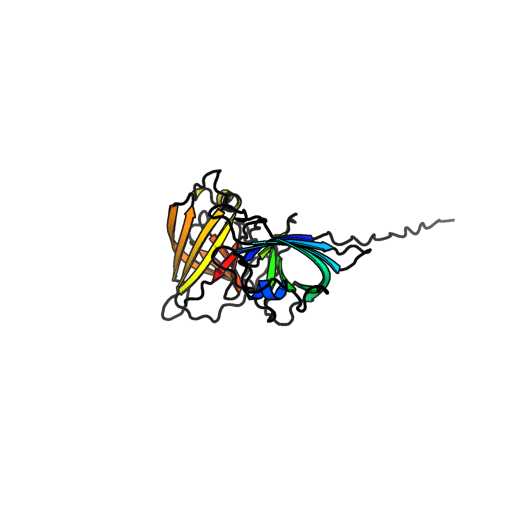ASP A 1 167 ? -19.794 2.147 0.223 1.00 87.25 167 ASP A N 1
ATOM 1287 C CA . ASP A 1 167 ? -19.925 0.730 0.536 1.00 87.25 167 ASP A CA 1
ATOM 1288 C C . ASP A 1 167 ? -20.826 0.530 1.762 1.00 87.25 167 ASP A C 1
ATOM 1290 O O . ASP A 1 167 ? -20.526 1.011 2.858 1.00 87.25 167 ASP A O 1
ATOM 1294 N N . LYS A 1 168 ? -21.919 -0.218 1.588 1.00 89.94 168 LYS A N 1
ATOM 1295 C CA . LYS A 1 168 ? -22.884 -0.563 2.645 1.00 89.94 168 LYS A CA 1
ATOM 1296 C C . LYS A 1 168 ? -22.640 -1.937 3.269 1.00 89.94 168 LYS A C 1
ATOM 1298 O O . LYS A 1 168 ? -23.471 -2.415 4.041 1.00 89.94 168 LYS A O 1
ATOM 1303 N N . SER A 1 169 ? -21.515 -2.578 2.957 1.00 94.00 169 SER A N 1
ATOM 1304 C CA . SER A 1 169 ? -21.128 -3.854 3.554 1.00 94.00 169 SER A CA 1
ATOM 1305 C C . SER A 1 169 ? -21.150 -3.752 5.076 1.00 94.00 169 SER A C 1
ATOM 1307 O O . SER A 1 169 ? -20.581 -2.831 5.665 1.00 94.00 169 SER A O 1
ATOM 1309 N N . LEU A 1 170 ? -21.803 -4.722 5.719 1.00 96.31 170 LEU A N 1
ATOM 1310 C CA . LEU A 1 170 ? -21.867 -4.823 7.181 1.00 96.31 170 LEU A CA 1
ATOM 1311 C C . LEU A 1 170 ? -20.519 -5.201 7.799 1.00 96.31 170 LEU A C 1
ATOM 1313 O O . LEU A 1 170 ? -20.303 -5.016 8.995 1.00 96.31 170 LEU A O 1
ATOM 1317 N N . GLN A 1 171 ? -19.614 -5.725 6.976 1.00 96.44 171 GLN A N 1
ATOM 1318 C CA . GLN A 1 171 ? -18.280 -6.118 7.375 1.00 96.44 171 GLN A CA 1
ATOM 1319 C C . GLN A 1 171 ? -17.277 -5.740 6.288 1.00 96.44 171 GLN A C 1
ATOM 1321 O O . GLN A 1 171 ? -17.457 -6.082 5.121 1.00 96.44 171 GLN A O 1
ATOM 1326 N N . LEU A 1 172 ? -16.195 -5.075 6.687 1.00 96.50 172 LEU A N 1
ATOM 1327 C CA . LEU A 1 172 ? -15.036 -4.821 5.838 1.00 96.50 172 LEU A CA 1
ATOM 1328 C C . LEU A 1 172 ? -13.864 -5.648 6.352 1.00 96.50 172 LEU A C 1
ATOM 1330 O O . LEU A 1 172 ? -13.561 -5.601 7.541 1.00 96.50 172 LEU A O 1
ATOM 1334 N N . THR A 1 173 ? -13.197 -6.391 5.472 1.00 97.75 173 THR A N 1
ATOM 1335 C CA . THR A 1 173 ? -12.000 -7.163 5.830 1.00 97.75 173 THR A CA 1
ATOM 1336 C C . THR A 1 173 ? -10.805 -6.644 5.052 1.00 97.75 173 THR A C 1
ATOM 1338 O O . THR A 1 173 ? -10.875 -6.550 3.830 1.00 97.75 173 THR A O 1
ATOM 1341 N N . PHE A 1 174 ? -9.701 -6.371 5.738 1.00 98.31 174 PHE A N 1
ATOM 1342 C CA . PHE A 1 174 ? -8.436 -5.960 5.142 1.00 98.31 174 PHE A CA 1
ATOM 1343 C C . PHE A 1 174 ? -7.306 -6.865 5.628 1.00 98.31 174 PHE A C 1
ATOM 1345 O O . PHE A 1 174 ? -7.208 -7.140 6.822 1.00 98.31 174 PHE A O 1
ATOM 1352 N N . ASP A 1 175 ? -6.438 -7.299 4.720 1.00 98.06 175 ASP A N 1
ATOM 1353 C CA . ASP A 1 175 ? -5.253 -8.099 5.028 1.00 98.06 175 ASP A CA 1
ATOM 1354 C C . ASP A 1 175 ? -3.985 -7.329 4.621 1.00 98.06 175 ASP A C 1
ATOM 1356 O O . ASP A 1 175 ? -3.982 -6.572 3.651 1.00 98.06 175 ASP A O 1
ATOM 1360 N N . GLY A 1 176 ? -2.876 -7.544 5.326 1.00 97.50 176 GLY A N 1
ATOM 1361 C CA . GLY A 1 176 ? -1.599 -6.936 4.950 1.00 97.50 176 GLY A CA 1
ATOM 1362 C C . GLY A 1 176 ? -0.419 -7.418 5.780 1.00 97.50 176 GLY A C 1
ATOM 1363 O O . GLY A 1 176 ? -0.560 -8.227 6.705 1.00 97.50 176 GLY A O 1
ATOM 1364 N N . ARG A 1 177 ? 0.771 -6.926 5.436 1.00 96.06 177 ARG A N 1
ATOM 1365 C CA . ARG A 1 177 ? 2.013 -7.186 6.170 1.00 96.06 177 ARG A CA 1
ATOM 1366 C C . ARG A 1 177 ? 2.792 -5.904 6.337 1.00 96.06 177 ARG A C 1
ATOM 1368 O O . ARG A 1 177 ? 2.857 -5.129 5.394 1.00 96.06 177 ARG A O 1
ATOM 1375 N N . THR A 1 178 ? 3.400 -5.741 7.504 1.00 96.81 178 THR A N 1
ATOM 1376 C CA . THR A 1 178 ? 4.224 -4.574 7.831 1.00 96.81 178 THR A CA 1
ATOM 1377 C C . THR A 1 178 ? 5.593 -5.010 8.340 1.00 96.81 178 THR A C 1
ATOM 1379 O O . THR A 1 178 ? 5.717 -6.127 8.869 1.00 96.81 178 THR A O 1
ATOM 1382 N N . PRO A 1 179 ? 6.613 -4.138 8.246 1.00 95.50 179 PRO A N 1
ATOM 1383 C CA . PRO A 1 179 ? 7.823 -4.275 9.042 1.00 95.50 179 PRO A CA 1
ATOM 1384 C C . PRO A 1 179 ? 7.464 -4.417 10.524 1.00 95.50 179 PRO A C 1
ATOM 1386 O O . PRO A 1 179 ? 6.586 -3.722 11.041 1.00 95.50 179 PRO A O 1
ATOM 1389 N N . CYS A 1 180 ? 8.095 -5.371 11.207 1.00 93.44 180 CYS A N 1
ATOM 1390 C CA . CYS A 1 180 ? 7.742 -5.664 12.596 1.00 93.44 180 CYS A CA 1
ATOM 1391 C C . CYS A 1 180 ? 8.391 -4.702 13.593 1.00 93.44 180 CYS A C 1
ATOM 1393 O O . CYS A 1 180 ? 7.758 -4.312 14.570 1.00 93.44 180 CYS A O 1
ATOM 1395 N N . ARG A 1 181 ? 9.654 -4.331 13.363 1.00 91.00 181 ARG A N 1
ATOM 1396 C CA . ARG A 1 181 ? 10.443 -3.568 14.340 1.00 91.00 181 ARG A CA 1
ATOM 1397 C C . ARG A 1 181 ? 9.914 -2.149 14.501 1.00 91.00 181 ARG A C 1
ATOM 1399 O O . ARG A 1 181 ? 9.781 -1.694 15.630 1.00 91.00 181 ARG A O 1
ATOM 1406 N N . ASP A 1 182 ? 9.565 -1.507 13.393 1.00 90.81 182 ASP A N 1
ATOM 1407 C CA . ASP A 1 182 ? 9.108 -0.118 13.359 1.00 90.81 182 ASP A CA 1
ATOM 1408 C C . ASP A 1 182 ? 7.791 0.051 14.122 1.00 90.81 182 ASP A C 1
ATOM 1410 O O . ASP A 1 182 ? 7.685 0.887 15.014 1.00 90.81 182 ASP A O 1
ATOM 1414 N N . ILE A 1 183 ? 6.812 -0.826 13.875 1.00 91.69 183 ILE A N 1
ATOM 1415 C CA . ILE A 1 183 ? 5.535 -0.754 14.593 1.00 91.69 183 ILE A CA 1
ATOM 1416 C C . ILE A 1 183 ? 5.647 -1.222 16.044 1.00 91.69 183 ILE A C 1
ATOM 1418 O O . ILE A 1 183 ? 4.989 -0.665 16.914 1.00 91.69 183 ILE A O 1
ATOM 1422 N N . ALA A 1 184 ? 6.503 -2.206 16.340 1.00 91.25 184 ALA A N 1
ATOM 1423 C CA . ALA A 1 184 ? 6.733 -2.652 17.713 1.00 91.25 184 ALA A CA 1
ATOM 1424 C C . ALA A 1 184 ? 7.464 -1.599 18.563 1.00 91.25 184 ALA A C 1
ATOM 1426 O O . ALA A 1 184 ? 7.312 -1.603 19.782 1.00 91.25 184 ALA A O 1
ATOM 1427 N N . ALA A 1 185 ? 8.239 -0.699 17.946 1.00 91.00 185 ALA A N 1
ATOM 1428 C CA . ALA A 1 185 ? 8.850 0.428 18.645 1.00 91.00 185 ALA A CA 1
ATOM 1429 C C . ALA A 1 185 ? 7.792 1.435 19.125 1.00 91.00 185 ALA A C 1
ATOM 1431 O O . ALA A 1 185 ? 7.900 1.955 20.235 1.00 91.00 185 ALA A O 1
ATOM 1432 N N . GLU A 1 186 ? 6.745 1.671 18.330 1.00 91.00 186 GLU A N 1
ATOM 1433 C CA . GLU A 1 186 ? 5.613 2.508 18.745 1.00 91.00 186 GLU A CA 1
ATOM 1434 C C . GLU A 1 186 ? 4.640 1.770 19.669 1.00 91.00 186 GLU A C 1
ATOM 1436 O O . GLU A 1 186 ? 4.022 2.404 20.525 1.00 91.00 186 GLU A O 1
ATOM 1441 N N . HIS A 1 187 ? 4.550 0.447 19.542 1.00 90.06 187 HIS A N 1
ATOM 1442 C CA . HIS A 1 187 ? 3.628 -0.421 20.273 1.00 90.06 187 HIS A CA 1
ATOM 1443 C C . HIS A 1 187 ? 4.365 -1.516 21.068 1.00 90.06 187 HIS A C 1
ATOM 1445 O O . HIS A 1 187 ? 4.307 -2.705 20.712 1.00 90.06 187 HIS A O 1
ATOM 1451 N N . PRO A 1 188 ? 5.082 -1.151 22.150 1.00 89.81 188 PRO A N 1
ATOM 1452 C CA . PRO A 1 188 ? 5.874 -2.094 22.940 1.00 89.81 188 PRO A CA 1
ATOM 1453 C C . PRO A 1 188 ? 5.028 -3.196 23.596 1.00 89.81 188 PRO A C 1
ATOM 1455 O O . PRO A 1 188 ? 5.521 -4.303 23.818 1.00 89.81 188 PRO A O 1
ATOM 1458 N N . GLU A 1 189 ? 3.736 -2.954 23.832 1.00 88.56 189 GLU A N 1
ATOM 1459 C CA . GLU A 1 189 ? 2.779 -3.933 24.352 1.00 88.56 189 GLU A CA 1
ATOM 1460 C C . GLU A 1 189 ? 2.625 -5.173 23.453 1.00 88.56 189 GLU A C 1
ATOM 1462 O O . GLU A 1 189 ? 2.170 -6.230 23.902 1.00 88.56 189 GLU A O 1
ATOM 1467 N N . MET A 1 190 ? 3.036 -5.092 22.181 1.00 87.69 190 MET A N 1
ATOM 1468 C CA . MET A 1 190 ? 3.039 -6.246 21.281 1.00 87.69 190 MET A CA 1
ATOM 1469 C C . MET A 1 190 ? 4.056 -7.317 21.692 1.00 87.69 190 MET A C 1
ATOM 1471 O O . MET A 1 190 ? 3.856 -8.485 21.348 1.00 87.69 190 MET A O 1
ATOM 1475 N N . ASN A 1 191 ? 5.104 -6.954 22.445 1.00 88.75 191 ASN A N 1
ATOM 1476 C CA . ASN A 1 191 ? 6.164 -7.863 22.893 1.00 88.75 191 ASN A CA 1
ATOM 1477 C C . ASN A 1 191 ? 6.788 -8.671 21.732 1.00 88.75 191 ASN A C 1
ATOM 1479 O O . ASN A 1 191 ? 6.951 -9.895 21.801 1.00 88.75 191 ASN A O 1
ATOM 1483 N N . ALA A 1 192 ? 7.097 -7.993 20.623 1.00 90.62 192 ALA A N 1
ATOM 1484 C CA . ALA A 1 192 ? 7.711 -8.625 19.459 1.00 90.62 192 ALA A CA 1
ATOM 1485 C C . ALA A 1 192 ? 9.155 -9.066 19.762 1.00 90.62 192 ALA A C 1
ATOM 1487 O O . ALA A 1 192 ? 9.923 -8.339 20.392 1.00 90.62 192 ALA A O 1
ATOM 1488 N N . ASN A 1 193 ? 9.548 -10.255 19.295 1.00 89.56 193 ASN A N 1
ATOM 1489 C CA . ASN A 1 193 ? 10.931 -10.716 19.427 1.00 89.56 193 ASN A CA 1
ATOM 1490 C C . ASN A 1 193 ? 11.862 -9.844 18.561 1.00 89.56 193 ASN A C 1
ATOM 1492 O O . ASN A 1 193 ? 11.473 -9.373 17.495 1.00 89.56 193 ASN A O 1
ATOM 1496 N N . LYS A 1 194 ? 13.126 -9.687 18.968 1.00 88.12 194 LYS A N 1
ATOM 1497 C CA . LYS A 1 194 ? 14.178 -9.014 18.189 1.00 88.12 194 LYS A CA 1
ATOM 1498 C C . LYS A 1 194 ? 14.370 -9.604 16.786 1.00 88.12 194 LYS A C 1
ATOM 1500 O O . LYS A 1 194 ? 14.780 -8.878 15.888 1.00 88.12 194 LYS A O 1
ATOM 1505 N N . SER A 1 195 ? 14.078 -10.893 16.595 1.00 89.25 195 SER A N 1
ATOM 1506 C CA . SER A 1 195 ? 14.126 -11.566 15.287 1.00 89.25 195 SER A CA 1
ATOM 1507 C C . SER A 1 195 ? 12.878 -11.345 14.423 1.00 89.25 195 SER A C 1
ATOM 1509 O O . SER A 1 195 ? 12.815 -11.825 13.289 1.00 89.25 195 SER A O 1
ATOM 1511 N N . CYS A 1 196 ? 11.860 -10.656 14.940 1.00 89.94 196 CYS A N 1
ATOM 1512 C CA . CYS A 1 196 ? 10.646 -10.371 14.198 1.00 89.94 196 CYS A CA 1
ATOM 1513 C C . CYS A 1 196 ? 10.952 -9.355 13.096 1.00 89.94 196 CYS A C 1
ATOM 1515 O O . CYS A 1 196 ? 11.269 -8.198 13.364 1.00 89.94 196 CYS A O 1
ATOM 1517 N N . PHE A 1 197 ? 10.851 -9.796 11.844 1.00 91.00 197 PHE A N 1
ATOM 1518 C CA . PHE A 1 197 ? 11.088 -8.946 10.677 1.00 91.00 197 PHE A CA 1
ATOM 1519 C C . PHE A 1 197 ? 9.788 -8.525 9.981 1.00 91.00 197 PHE A C 1
ATOM 1521 O O . PHE A 1 197 ? 9.752 -7.486 9.329 1.00 91.00 197 PHE A O 1
ATOM 1528 N N . LYS A 1 198 ? 8.694 -9.278 10.173 1.00 93.81 198 LYS A N 1
ATOM 1529 C CA . LYS A 1 198 ? 7.376 -8.973 9.601 1.00 93.81 198 LYS A CA 1
ATOM 1530 C C . LYS A 1 198 ? 6.230 -9.315 10.542 1.00 93.81 198 LYS A C 1
ATOM 1532 O O . LYS A 1 198 ? 6.305 -10.302 11.273 1.00 93.81 198 LYS A O 1
ATOM 1537 N N . LEU A 1 199 ? 5.145 -8.560 10.432 1.00 94.69 199 LEU A N 1
ATOM 1538 C CA . LEU A 1 199 ? 3.850 -8.883 11.027 1.00 94.69 199 LEU A CA 1
ATOM 1539 C C . LEU A 1 199 ? 2.831 -9.174 9.934 1.00 94.69 199 LEU A C 1
ATOM 1541 O O . LEU A 1 199 ? 2.900 -8.614 8.842 1.00 94.69 199 LEU A O 1
ATOM 1545 N N . LYS A 1 200 ? 1.890 -10.075 10.225 1.00 95.75 200 LYS A N 1
ATOM 1546 C CA . LYS A 1 200 ? 0.728 -10.336 9.368 1.00 95.75 200 LYS A CA 1
ATOM 1547 C C . LYS A 1 200 ? -0.512 -9.809 10.066 1.00 95.75 200 LYS A C 1
ATOM 1549 O O . LYS A 1 200 ? -0.717 -10.110 11.243 1.00 95.75 200 LYS A O 1
ATOM 1554 N N . TRP A 1 201 ? -1.329 -9.097 9.311 1.00 97.50 201 TRP A N 1
ATOM 1555 C CA . TRP A 1 201 ? -2.511 -8.410 9.794 1.00 97.50 201 TRP A CA 1
ATOM 1556 C C . TRP A 1 201 ? -3.747 -8.919 9.074 1.00 97.50 201 TRP A C 1
ATOM 1558 O O . TRP A 1 201 ? -3.724 -9.129 7.860 1.00 97.50 201 TRP A O 1
ATOM 1568 N N . ARG A 1 202 ? -4.826 -9.067 9.837 1.00 98.12 202 ARG A N 1
ATOM 1569 C CA . ARG A 1 202 ? -6.193 -9.073 9.329 1.00 98.12 202 ARG A CA 1
ATOM 1570 C C . ARG A 1 202 ? -7.029 -8.154 10.198 1.00 98.12 202 ARG A C 1
ATOM 1572 O O . ARG A 1 202 ? -7.144 -8.397 11.394 1.00 98.12 202 ARG A O 1
ATOM 1579 N N . LEU A 1 203 ? -7.613 -7.134 9.594 1.00 98.38 203 LEU A N 1
ATOM 1580 C CA . LEU A 1 203 ? -8.535 -6.207 10.229 1.00 98.38 203 LEU A CA 1
ATOM 1581 C C . LEU A 1 203 ? -9.942 -6.476 9.707 1.00 98.38 203 LEU A C 1
ATOM 1583 O O . LEU A 1 203 ? -10.172 -6.445 8.502 1.00 98.38 203 LEU A O 1
ATOM 1587 N N . ILE A 1 204 ? -10.874 -6.728 10.614 1.00 98.25 204 ILE A N 1
ATOM 1588 C CA . ILE A 1 204 ? -12.297 -6.868 10.333 1.00 98.25 204 ILE A CA 1
ATOM 1589 C C . ILE A 1 204 ? -13.007 -5.713 11.032 1.00 98.25 204 ILE A C 1
ATOM 1591 O O . ILE A 1 204 ? -12.915 -5.589 12.251 1.00 98.25 204 ILE A O 1
ATOM 1595 N N . LEU A 1 205 ? -13.706 -4.877 10.271 1.00 98.12 205 LEU A N 1
ATOM 1596 C CA . LEU A 1 205 ? -14.499 -3.754 10.766 1.00 98.12 205 LEU A CA 1
ATOM 1597 C C . LEU A 1 205 ? -15.978 -4.080 10.580 1.00 98.12 205 LEU A C 1
ATOM 1599 O O . LEU A 1 205 ? -16.441 -4.206 9.446 1.00 98.12 205 LEU A O 1
ATOM 1603 N N . ASN A 1 206 ? -16.714 -4.213 11.678 1.00 97.94 206 ASN A N 1
ATOM 1604 C CA . ASN A 1 206 ? -18.154 -4.437 11.656 1.00 97.94 206 ASN A CA 1
ATOM 1605 C C . ASN A 1 206 ? -18.910 -3.108 11.732 1.00 97.94 206 ASN A C 1
ATOM 1607 O O . ASN A 1 206 ? -18.461 -2.141 12.360 1.00 97.94 206 ASN A O 1
ATOM 1611 N N . ARG A 1 207 ? -20.076 -3.078 11.092 1.00 97.25 207 ARG A N 1
ATOM 1612 C CA . ARG A 1 207 ? -21.001 -1.949 11.077 1.00 97.25 207 ARG A CA 1
ATOM 1613 C C . ARG A 1 207 ? -22.377 -2.380 11.554 1.00 97.25 207 ARG A C 1
ATOM 1615 O O . ARG A 1 207 ? -22.724 -3.559 11.526 1.00 97.25 207 ARG A O 1
ATOM 1622 N N . ASP A 1 208 ? -23.144 -1.411 12.019 1.00 96.94 208 ASP A N 1
ATOM 1623 C CA . ASP A 1 208 ? -24.526 -1.613 12.427 1.00 96.94 208 ASP A CA 1
ATOM 1624 C C . ASP A 1 208 ? -25.412 -1.979 11.226 1.00 96.94 208 ASP A C 1
ATOM 1626 O O . ASP A 1 208 ? -25.249 -1.448 10.126 1.00 96.94 208 ASP A O 1
ATOM 1630 N N . THR A 1 209 ? -26.365 -2.884 11.441 1.00 95.81 209 THR A N 1
ATOM 1631 C CA . THR A 1 209 ? -27.239 -3.410 10.381 1.00 95.81 209 THR A CA 1
ATOM 1632 C C . THR A 1 209 ? -28.248 -2.404 9.833 1.00 95.81 209 THR A C 1
ATOM 1634 O O . THR A 1 209 ? -28.783 -2.625 8.752 1.00 95.81 209 THR A O 1
ATOM 1637 N N . VAL A 1 210 ? -28.538 -1.330 10.573 1.00 95.00 210 VAL A N 1
ATOM 1638 C CA . VAL A 1 210 ? -29.581 -0.355 10.237 1.00 95.00 210 VAL A CA 1
ATOM 1639 C C . VAL A 1 210 ? -28.967 0.923 9.682 1.00 95.00 210 VAL A C 1
ATOM 1641 O O . VAL A 1 210 ? -29.373 1.398 8.625 1.00 95.00 210 VAL A O 1
ATOM 1644 N N . ASN A 1 211 ? -27.997 1.498 10.393 1.00 94.25 211 ASN A N 1
ATOM 1645 C CA . ASN A 1 211 ? -27.425 2.801 10.042 1.00 94.25 211 ASN A CA 1
ATOM 1646 C C . ASN A 1 211 ? -26.028 2.715 9.405 1.00 94.25 211 ASN A C 1
ATOM 1648 O O . ASN A 1 211 ? -25.490 3.744 8.997 1.00 94.25 211 ASN A O 1
ATOM 1652 N N . HIS A 1 212 ? -25.448 1.512 9.300 1.00 93.69 212 HIS A N 1
ATOM 1653 C CA . HIS A 1 212 ? -24.111 1.264 8.751 1.00 93.69 212 HIS A CA 1
ATOM 1654 C C . HIS A 1 212 ? -22.973 2.033 9.453 1.00 93.69 212 HIS A C 1
ATOM 1656 O O . HIS A 1 212 ? -21.878 2.166 8.900 1.00 93.69 212 HIS A O 1
ATOM 1662 N N . LEU A 1 213 ? -23.195 2.519 10.678 1.00 94.81 213 LEU A N 1
ATOM 1663 C CA . LEU A 1 213 ? -22.167 3.188 11.471 1.00 94.81 213 LEU A CA 1
ATOM 1664 C C . LEU A 1 213 ? -21.178 2.173 12.073 1.00 94.81 213 LEU A C 1
ATOM 1666 O O . LEU A 1 213 ? -21.529 1.002 12.248 1.00 94.81 213 LEU A O 1
ATOM 1670 N N . PRO A 1 214 ? -19.942 2.599 12.401 1.00 97.12 214 PRO A N 1
ATOM 1671 C CA . PRO A 1 214 ? -18.959 1.771 13.097 1.00 97.12 214 PRO A CA 1
ATOM 1672 C C . PRO A 1 214 ? -19.504 1.133 14.379 1.00 97.12 214 PRO A C 1
ATOM 1674 O O . PRO A 1 214 ? -20.113 1.816 15.202 1.00 97.12 214 PRO A O 1
ATOM 1677 N N . THR A 1 215 ? -19.244 -0.162 14.575 1.00 97.12 215 THR A N 1
ATOM 1678 C CA . THR A 1 215 ? -19.584 -0.872 15.818 1.00 97.12 215 THR A CA 1
ATOM 1679 C C . THR A 1 215 ? -18.340 -1.471 16.463 1.00 97.12 215 THR A C 1
ATOM 1681 O O . THR A 1 215 ? -17.702 -0.846 17.312 1.00 97.12 215 THR A O 1
ATOM 1684 N N . THR A 1 216 ? -17.971 -2.680 16.056 1.00 98.06 216 THR A N 1
ATOM 1685 C CA . THR A 1 216 ? -16.858 -3.443 16.620 1.00 98.06 216 THR A CA 1
ATOM 1686 C C . THR A 1 216 ? -15.812 -3.745 15.569 1.00 98.06 216 THR A C 1
ATOM 1688 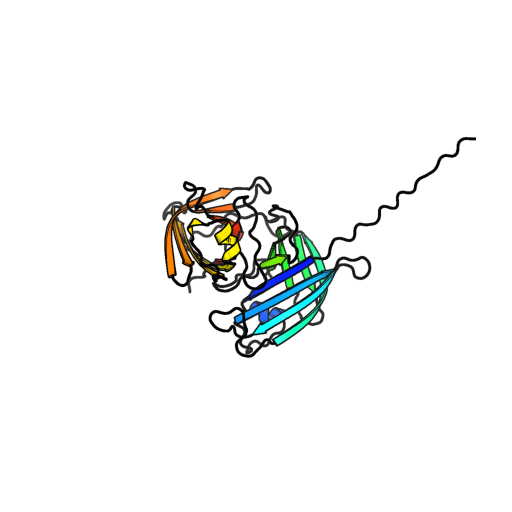O O . THR A 1 216 ? -16.086 -3.722 14.370 1.00 98.06 216 THR A O 1
ATOM 1691 N N . TYR A 1 217 ? -14.599 -4.032 16.015 1.00 98.25 217 TYR A N 1
ATOM 1692 C CA . TYR A 1 217 ? -13.552 -4.551 15.152 1.00 98.25 217 TYR A CA 1
ATOM 1693 C C . TYR A 1 217 ? -12.984 -5.848 15.724 1.00 98.25 217 TYR A C 1
ATOM 1695 O O . TYR A 1 217 ? -13.087 -6.109 16.924 1.00 98.25 217 TYR A O 1
ATOM 1703 N N . ILE A 1 218 ? -12.353 -6.630 14.853 1.00 97.81 218 ILE A N 1
ATOM 1704 C CA . ILE A 1 218 ? -11.434 -7.706 15.218 1.00 97.81 218 ILE A CA 1
ATOM 1705 C C . ILE A 1 218 ? -10.141 -7.451 14.451 1.00 97.81 218 ILE A C 1
ATOM 1707 O O . ILE A 1 218 ? -10.158 -7.387 13.222 1.00 97.81 218 ILE A O 1
ATOM 1711 N N . ILE A 1 219 ? -9.016 -7.315 15.149 1.00 97.00 219 ILE A N 1
ATOM 1712 C CA . ILE A 1 219 ? -7.693 -7.298 14.529 1.00 97.00 219 ILE A CA 1
ATOM 1713 C C . ILE A 1 219 ? -6.929 -8.553 14.938 1.00 97.00 219 ILE A C 1
ATOM 1715 O O . ILE A 1 219 ? -6.633 -8.782 16.110 1.00 97.00 219 ILE A O 1
ATOM 1719 N N . ARG A 1 220 ? -6.605 -9.381 13.949 1.00 96.44 220 ARG A N 1
ATOM 1720 C CA . ARG A 1 220 ? -5.671 -10.491 14.100 1.00 96.44 220 ARG A CA 1
ATOM 1721 C C . ARG A 1 220 ? -4.281 -10.008 13.730 1.00 96.44 220 ARG A C 1
ATOM 1723 O O . ARG A 1 220 ? -4.047 -9.606 12.589 1.00 96.44 220 ARG A O 1
ATOM 1730 N N . LYS A 1 221 ? -3.351 -10.125 14.671 1.00 93.19 221 LYS A N 1
ATOM 1731 C CA . LYS A 1 221 ? -1.915 -9.931 14.453 1.00 93.19 221 LYS A CA 1
ATOM 1732 C C . LYS A 1 221 ? -1.180 -11.241 14.692 1.00 93.19 221 LYS A C 1
ATOM 1734 O O . LYS A 1 221 ? -1.438 -11.922 15.679 1.00 93.19 221 LYS A O 1
ATOM 1739 N N . ILE A 1 222 ? -0.278 -11.614 13.790 1.00 90.44 222 ILE A N 1
ATOM 1740 C CA . ILE A 1 222 ? 0.614 -12.765 13.994 1.00 90.44 222 ILE A CA 1
ATOM 1741 C C . ILE A 1 222 ? 1.965 -12.226 14.450 1.00 90.44 222 ILE A C 1
ATOM 1743 O O . ILE A 1 222 ? 2.732 -11.724 13.629 1.00 90.44 222 ILE A O 1
ATOM 1747 N N . VAL A 1 223 ? 2.233 -12.329 15.751 1.00 84.19 223 VAL A N 1
ATOM 1748 C CA . VAL A 1 223 ? 3.479 -11.887 16.395 1.00 84.19 223 VAL A CA 1
ATOM 1749 C C . VAL A 1 223 ? 4.237 -13.137 16.826 1.00 84.19 223 VAL A C 1
ATOM 1751 O O . VAL A 1 223 ? 3.660 -14.000 17.474 1.00 84.19 223 VAL A O 1
ATOM 1754 N N . ASN A 1 224 ? 5.514 -13.271 16.459 1.00 83.38 224 ASN A N 1
ATOM 1755 C CA . ASN A 1 224 ? 6.331 -14.450 16.799 1.00 83.38 224 ASN A CA 1
ATOM 1756 C C . ASN A 1 224 ? 5.690 -15.796 16.381 1.00 83.38 224 ASN A C 1
ATOM 1758 O O . ASN A 1 224 ? 5.789 -16.782 17.099 1.00 83.38 224 ASN A O 1
ATOM 1762 N N . ASN A 1 225 ? 5.026 -15.835 15.217 1.00 83.00 225 ASN A N 1
ATOM 1763 C CA . ASN A 1 225 ? 4.235 -16.973 14.713 1.00 83.00 225 ASN A CA 1
ATOM 1764 C C . ASN A 1 225 ? 3.003 -17.363 15.548 1.00 83.00 225 ASN A C 1
ATOM 1766 O O . ASN A 1 225 ? 2.333 -18.337 15.209 1.00 83.00 225 ASN A O 1
ATOM 1770 N N . GLU A 1 226 ? 2.635 -16.573 16.553 1.00 88.12 226 GLU A N 1
ATOM 1771 C CA . GLU A 1 226 ? 1.419 -16.775 17.333 1.00 88.12 226 GLU A CA 1
ATOM 1772 C C . GLU A 1 226 ? 0.319 -15.814 16.864 1.00 88.12 226 GLU A C 1
ATOM 1774 O O . GLU A 1 226 ? 0.519 -14.592 16.871 1.00 88.12 226 GLU A O 1
ATOM 1779 N N . PRO A 1 227 ? -0.850 -16.323 16.436 1.00 92.31 227 PRO A N 1
ATOM 1780 C CA . PRO A 1 227 ? -1.994 -15.473 16.151 1.00 92.31 227 PRO A CA 1
ATOM 1781 C C . PRO A 1 227 ? -2.572 -14.918 17.457 1.00 92.31 227 PRO A C 1
ATOM 1783 O O . PRO A 1 227 ? -2.834 -15.660 18.400 1.00 92.31 227 PRO A O 1
ATOM 1786 N N . ARG A 1 228 ? -2.805 -13.607 17.490 1.00 92.06 228 ARG A N 1
ATOM 1787 C CA . ARG A 1 228 ? -3.487 -12.911 18.581 1.00 92.06 228 ARG A CA 1
ATOM 1788 C C . ARG A 1 228 ? -4.620 -12.085 18.005 1.00 92.06 228 ARG A C 1
ATOM 1790 O O . ARG A 1 228 ? -4.376 -11.213 17.169 1.00 92.06 228 ARG A O 1
ATOM 1797 N N . ASP A 1 229 ? -5.825 -12.359 18.481 1.00 94.19 229 ASP A N 1
ATOM 1798 C CA . ASP A 1 229 ? -7.020 -11.612 18.115 1.00 94.19 229 ASP A CA 1
ATOM 1799 C C . ASP A 1 229 ? -7.323 -10.609 19.222 1.00 94.19 229 ASP A C 1
ATOM 1801 O O . ASP A 1 229 ? -7.422 -10.968 20.394 1.00 94.19 229 ASP A O 1
ATOM 1805 N N . VAL A 1 230 ? -7.456 -9.343 18.841 1.00 93.25 230 VAL A N 1
ATOM 1806 C CA . VAL A 1 230 ? -7.920 -8.272 19.722 1.00 93.25 230 VAL A CA 1
ATOM 1807 C C . VAL A 1 230 ? -9.219 -7.744 19.144 1.00 93.25 230 VAL A C 1
ATOM 1809 O O . VAL A 1 230 ? -9.350 -7.595 17.930 1.00 93.25 230 VAL A O 1
ATOM 1812 N N . SER A 1 231 ? -10.197 -7.518 20.011 1.00 96.00 231 SER A N 1
ATOM 1813 C CA . SER A 1 231 ? -11.499 -6.984 19.628 1.00 96.00 231 SER A CA 1
ATOM 1814 C C . SER A 1 231 ? -11.825 -5.769 20.475 1.00 96.00 231 SER A C 1
ATOM 1816 O O . SER A 1 231 ? -11.446 -5.700 21.645 1.00 96.00 231 SER A O 1
ATOM 1818 N N . GLY A 1 232 ? -12.568 -4.839 19.894 1.00 96.75 232 GLY A N 1
ATOM 1819 C CA . GLY A 1 232 ? -12.956 -3.610 20.568 1.00 96.75 232 GLY A CA 1
ATOM 1820 C C . GLY A 1 232 ? -13.890 -2.776 19.709 1.00 96.75 232 GLY A C 1
ATOM 1821 O O . GLY A 1 232 ? -14.583 -3.306 18.836 1.00 96.75 232 GLY A O 1
ATOM 1822 N N . LYS A 1 233 ? -13.912 -1.466 19.955 1.00 97.62 233 LYS A N 1
ATOM 1823 C CA . LYS A 1 233 ? -14.698 -0.503 19.173 1.00 97.62 233 LYS A CA 1
ATOM 1824 C C . LYS A 1 233 ? -13.808 0.229 18.184 1.00 97.62 233 LYS A C 1
ATOM 1826 O O . LYS A 1 233 ? -12.621 0.423 18.433 1.00 97.62 233 LYS A O 1
ATOM 1831 N N . TRP A 1 234 ? -14.385 0.654 17.072 1.00 98.19 234 TRP A N 1
ATOM 1832 C CA . TRP A 1 234 ? -13.696 1.510 16.116 1.00 98.19 234 TRP A CA 1
ATOM 1833 C C . TRP A 1 234 ? -14.566 2.703 15.752 1.00 98.19 234 TRP A C 1
ATOM 1835 O O . TRP A 1 234 ? -15.781 2.683 15.939 1.00 98.19 234 TRP A O 1
ATOM 1845 N N . THR A 1 235 ? -13.932 3.761 15.266 1.00 97.38 235 THR A N 1
ATOM 1846 C CA . THR A 1 235 ? -14.599 5.004 14.886 1.00 97.38 235 THR A CA 1
ATOM 1847 C C . THR A 1 235 ? -14.024 5.557 13.589 1.00 97.38 235 THR A C 1
ATOM 1849 O O . THR A 1 235 ? -12.933 5.173 13.156 1.00 97.38 235 THR A O 1
ATOM 1852 N N . ILE A 1 236 ? -14.774 6.470 12.979 1.00 96.25 236 ILE A N 1
ATOM 1853 C CA . ILE A 1 236 ? -14.367 7.238 11.807 1.00 96.25 236 ILE A CA 1
ATOM 1854 C C . ILE A 1 236 ? -14.087 8.667 12.266 1.00 96.25 236 ILE A C 1
ATOM 1856 O O . ILE A 1 236 ? -14.973 9.342 12.787 1.00 96.25 236 ILE A O 1
ATOM 1860 N N . ILE A 1 237 ? -12.863 9.131 12.042 1.00 95.12 237 ILE A N 1
ATOM 1861 C CA . ILE A 1 237 ? -12.433 10.505 12.306 1.00 95.12 237 ILE A CA 1
ATOM 1862 C C . ILE A 1 237 ? -12.309 11.220 10.960 1.00 95.12 237 ILE A C 1
ATOM 1864 O O . ILE A 1 237 ? -11.800 10.651 9.993 1.00 95.12 237 ILE A O 1
ATOM 1868 N N . LYS A 1 238 ? -12.801 12.458 10.891 1.00 93.38 238 LYS A N 1
ATOM 1869 C CA . LYS A 1 238 ? -12.698 13.309 9.702 1.00 93.38 238 LYS A CA 1
ATOM 1870 C C . LYS A 1 238 ? -11.599 14.343 9.903 1.00 93.38 238 LYS A C 1
ATOM 1872 O O . LYS A 1 238 ? -11.619 15.065 10.897 1.00 93.38 238 LYS A O 1
ATOM 1877 N N . GLY A 1 239 ? -10.710 14.425 8.925 1.00 87.75 239 GLY A N 1
ATOM 1878 C CA . GLY A 1 239 ? -9.611 15.369 8.864 1.00 87.75 239 GLY A CA 1
ATOM 1879 C C . GLY A 1 239 ? -8.434 15.034 9.779 1.00 87.75 239 GLY A C 1
ATOM 1880 O O . GLY A 1 239 ? -8.553 14.341 10.790 1.00 87.75 239 GLY A O 1
ATOM 1881 N N . THR A 1 240 ? -7.289 15.604 9.427 1.00 85.19 240 THR A N 1
ATOM 1882 C CA . THR A 1 240 ? -6.124 15.819 10.288 1.00 85.19 240 THR A CA 1
ATOM 1883 C C . THR A 1 240 ? -5.858 17.321 10.394 1.00 85.19 240 THR A C 1
ATOM 1885 O O . THR A 1 240 ? -6.381 18.090 9.581 1.00 85.19 240 THR A O 1
ATOM 1888 N N . PRO A 1 241 ? -5.003 17.765 11.336 1.00 81.56 241 PRO A N 1
ATOM 1889 C CA . PRO A 1 241 ? -4.518 19.144 11.341 1.00 81.56 241 PRO A CA 1
ATOM 1890 C C . PRO A 1 241 ? -3.871 19.566 10.011 1.00 81.56 241 PRO A C 1
ATOM 1892 O O . PRO A 1 241 ? -4.010 20.717 9.611 1.00 81.56 241 PRO A O 1
ATOM 1895 N N . SER A 1 242 ? -3.199 18.639 9.316 1.00 80.69 242 SER A N 1
ATOM 1896 C CA . SER A 1 242 ? -2.539 18.889 8.028 1.00 80.69 242 SER A CA 1
ATOM 1897 C C . SER A 1 242 ? -3.479 18.803 6.822 1.00 80.69 242 SER A C 1
ATOM 1899 O O . SER A 1 242 ? -3.205 19.415 5.794 1.00 80.69 242 SER A O 1
ATOM 1901 N N . ASN A 1 243 ? -4.589 18.064 6.917 1.00 87.00 243 ASN A N 1
ATOM 1902 C CA . ASN A 1 243 ? -5.522 17.884 5.811 1.00 87.00 243 ASN A CA 1
ATOM 1903 C C . ASN A 1 243 ? -6.952 17.584 6.314 1.00 87.00 243 ASN A C 1
ATOM 1905 O O . ASN A 1 243 ? -7.256 16.440 6.678 1.00 87.00 243 ASN A O 1
ATOM 1909 N N . PRO A 1 244 ? -7.871 18.569 6.286 1.00 89.19 244 PRO A N 1
ATOM 1910 C CA . PRO A 1 244 ? -9.229 18.420 6.818 1.00 89.19 244 PRO A CA 1
ATOM 1911 C C . PRO A 1 244 ? -10.119 17.477 5.995 1.00 89.19 244 PRO A C 1
ATOM 1913 O O . PRO A 1 244 ? -11.175 17.064 6.467 1.00 89.19 244 PRO A O 1
ATOM 1916 N N . ASN A 1 245 ? -9.700 17.116 4.780 1.00 89.62 245 ASN A N 1
ATOM 1917 C CA . ASN A 1 245 ? -10.477 16.287 3.861 1.00 89.62 245 ASN A CA 1
ATOM 1918 C C . ASN A 1 245 ? -10.102 14.798 3.935 1.00 89.62 245 ASN A C 1
ATOM 1920 O O . ASN A 1 245 ? -10.508 14.017 3.080 1.00 89.62 245 ASN A O 1
ATOM 1924 N N . THR A 1 246 ? -9.306 14.389 4.921 1.00 92.12 246 THR A N 1
ATOM 1925 C CA . THR A 1 246 ? -8.938 12.982 5.130 1.00 92.12 246 THR A CA 1
ATOM 1926 C C . THR A 1 246 ? -9.992 12.236 5.941 1.00 92.12 246 THR A C 1
ATOM 1928 O O . THR A 1 246 ? -10.798 12.822 6.664 1.00 92.12 246 THR A O 1
ATOM 1931 N N . ILE A 1 247 ? -9.991 10.911 5.833 1.00 95.25 247 ILE A N 1
ATOM 1932 C CA . ILE A 1 247 ? -10.785 10.027 6.682 1.00 95.25 247 ILE A CA 1
ATOM 1933 C C . ILE A 1 247 ? -9.836 9.042 7.343 1.00 95.25 247 ILE A C 1
ATOM 1935 O O . ILE A 1 247 ? -9.009 8.421 6.677 1.00 95.25 247 ILE A O 1
ATOM 1939 N N . ILE A 1 248 ? -9.980 8.891 8.656 1.00 96.56 248 ILE A N 1
ATOM 1940 C CA . ILE A 1 248 ? -9.175 7.985 9.467 1.00 96.56 248 ILE A CA 1
ATOM 1941 C C . ILE A 1 248 ? -10.095 6.970 10.126 1.00 96.56 248 ILE A C 1
ATOM 1943 O O . ILE A 1 248 ? -11.072 7.332 10.784 1.00 96.56 248 ILE A O 1
ATOM 1947 N N . TYR A 1 249 ? -9.768 5.693 9.990 1.00 97.69 249 TYR A N 1
ATOM 1948 C CA . TYR A 1 249 ? -10.335 4.644 10.826 1.00 97.69 249 TYR A CA 1
ATOM 1949 C C . TYR A 1 249 ? -9.452 4.481 12.054 1.00 97.69 249 TYR A C 1
ATOM 1951 O O . TYR A 1 249 ? -8.247 4.286 11.926 1.00 97.69 249 TYR A O 1
ATOM 1959 N N . LYS A 1 250 ? -10.037 4.565 13.248 1.00 97.56 250 LYS A N 1
ATOM 1960 C CA . LYS A 1 250 ? -9.307 4.404 14.509 1.00 97.56 250 LYS A CA 1
ATOM 1961 C C . LYS A 1 250 ? -9.919 3.281 15.327 1.00 97.56 250 LYS A C 1
ATOM 1963 O O . LYS A 1 250 ? -11.119 3.313 15.598 1.00 97.56 250 LYS A O 1
ATOM 1968 N N . ILE A 1 251 ? -9.103 2.309 15.721 1.00 97.12 251 ILE A N 1
ATOM 1969 C CA . ILE A 1 251 ? -9.507 1.230 16.630 1.00 97.12 251 ILE A CA 1
ATOM 1970 C C . ILE A 1 251 ? -9.109 1.573 18.067 1.00 97.12 251 ILE A C 1
ATOM 1972 O O . ILE A 1 251 ? -8.101 2.242 18.285 1.00 97.12 251 ILE A O 1
ATOM 1976 N N . ASP A 1 252 ? -9.920 1.134 19.029 1.00 92.94 252 ASP A N 1
ATOM 1977 C CA . ASP A 1 252 ? -9.785 1.429 20.461 1.00 92.94 252 ASP A CA 1
ATOM 1978 C C . ASP A 1 252 ? -9.520 2.915 20.767 1.00 92.94 252 ASP A C 1
ATOM 1980 O O . ASP A 1 252 ? -8.523 3.263 21.404 1.00 92.94 252 ASP A O 1
ATOM 1984 N N . PRO A 1 253 ? -10.420 3.828 20.346 1.00 83.19 253 PRO A N 1
ATOM 1985 C CA . PRO A 1 253 ? -10.251 5.260 20.595 1.00 83.19 253 PRO A CA 1
ATOM 1986 C C . PRO A 1 253 ? -10.138 5.603 22.090 1.00 83.19 253 PRO A C 1
ATOM 1988 O O . PRO A 1 253 ? -9.480 6.584 22.432 1.00 83.19 253 PRO A O 1
ATOM 1991 N N . ASP A 1 254 ? -10.709 4.763 22.958 1.00 85.62 254 ASP A N 1
ATOM 1992 C CA . ASP A 1 254 ? -10.699 4.912 24.416 1.00 85.62 254 ASP A CA 1
ATOM 1993 C C . ASP A 1 254 ? -9.400 4.398 25.075 1.00 85.62 254 ASP A C 1
ATOM 1995 O O . ASP A 1 254 ? -9.224 4.536 26.285 1.00 85.62 254 ASP A O 1
ATOM 1999 N N . LYS A 1 255 ? -8.467 3.818 24.300 1.00 88.75 255 LYS A N 1
ATOM 2000 C CA . LYS A 1 255 ? -7.156 3.334 24.772 1.00 88.75 255 LYS A CA 1
ATOM 2001 C C . LYS A 1 255 ? -6.013 3.926 23.936 1.00 88.75 255 LYS A C 1
ATOM 2003 O O . LYS A 1 255 ? -5.398 3.218 23.138 1.00 88.75 255 LYS A O 1
ATOM 2008 N N . PRO A 1 256 ? -5.668 5.213 24.116 1.00 83.25 256 PRO A N 1
ATOM 2009 C CA . PRO A 1 256 ? -4.716 5.904 23.241 1.00 83.25 256 PRO A CA 1
ATOM 2010 C C . PRO A 1 256 ? -3.332 5.247 23.135 1.00 83.25 256 PRO A C 1
ATOM 2012 O O . PRO A 1 256 ? -2.675 5.375 22.107 1.00 83.25 256 PRO A O 1
ATOM 2015 N N . ALA A 1 257 ? -2.887 4.541 24.180 1.00 84.31 257 ALA A N 1
ATOM 2016 C CA . ALA A 1 257 ? -1.601 3.844 24.178 1.00 84.31 257 ALA A CA 1
ATOM 2017 C C . ALA A 1 257 ? -1.567 2.627 23.233 1.00 84.31 257 ALA A C 1
ATOM 2019 O O . ALA A 1 257 ? -0.506 2.322 22.697 1.00 84.31 257 ALA A O 1
ATOM 2020 N N . GLU A 1 258 ? -2.715 1.978 23.016 1.00 86.81 258 GLU A N 1
ATOM 2021 C CA . GLU A 1 258 ? -2.869 0.737 22.237 1.00 86.81 258 GLU A CA 1
ATOM 2022 C C . GLU A 1 258 ? -3.569 0.973 20.885 1.00 86.81 258 GLU A C 1
ATOM 2024 O O . GLU A 1 258 ? -3.634 0.075 20.045 1.00 86.81 258 GLU A O 1
ATOM 2029 N N . SER A 1 259 ? -4.122 2.173 20.671 1.00 93.31 259 SER A N 1
ATOM 2030 C CA . SER A 1 259 ? -4.922 2.488 19.489 1.00 93.31 259 SER A CA 1
ATOM 2031 C C . SER A 1 259 ? -4.086 2.464 18.212 1.00 93.31 259 SER A C 1
ATOM 2033 O O . SER A 1 259 ? -2.998 3.038 18.178 1.00 93.31 259 SER A O 1
ATOM 2035 N N . LEU A 1 260 ? -4.640 1.885 17.145 1.00 96.44 260 LEU A N 1
ATOM 2036 C CA . LEU A 1 260 ? -4.102 2.000 15.790 1.00 96.44 260 LEU A CA 1
ATOM 2037 C C . LEU A 1 260 ? -5.005 2.909 14.955 1.00 96.44 260 LEU A C 1
ATOM 2039 O O . LEU A 1 260 ? -6.237 2.833 15.035 1.00 96.44 260 LEU A O 1
ATOM 2043 N N . SER A 1 261 ? -4.376 3.745 14.137 1.00 97.06 261 SER A N 1
ATOM 2044 C CA . SER A 1 261 ? -5.042 4.655 13.210 1.00 97.06 261 SER A CA 1
ATOM 2045 C C . SER A 1 261 ? -4.693 4.278 11.774 1.00 97.06 261 SER A C 1
ATOM 2047 O O . SER A 1 261 ? -3.558 3.909 11.472 1.00 97.06 261 SER A O 1
ATOM 2049 N N . PHE A 1 262 ? -5.669 4.396 10.880 1.00 97.94 262 PHE A N 1
ATOM 2050 C CA . PHE A 1 262 ? -5.530 4.065 9.470 1.00 97.94 262 PHE A CA 1
ATOM 2051 C C . PHE A 1 262 ? -6.081 5.195 8.607 1.00 97.94 262 PHE A C 1
ATOM 2053 O O . PHE A 1 262 ? -7.269 5.500 8.692 1.00 97.94 262 PHE A O 1
ATOM 2060 N N . LEU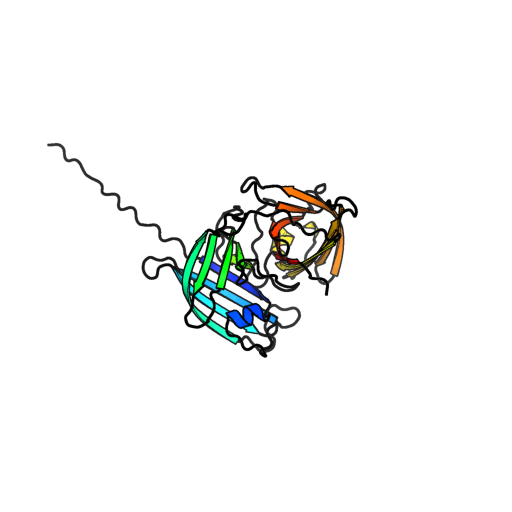 A 1 263 ? -5.254 5.788 7.753 1.00 96.88 263 LEU A N 1
ATOM 2061 C CA . LEU A 1 263 ? -5.712 6.679 6.693 1.00 96.88 263 LEU A CA 1
ATOM 2062 C C . LEU A 1 263 ? -6.435 5.856 5.628 1.00 96.88 263 LEU A C 1
ATOM 2064 O O . LEU A 1 263 ? -5.886 4.888 5.098 1.00 96.88 263 LEU A O 1
ATOM 2068 N N . VAL A 1 264 ? -7.653 6.265 5.296 1.00 96.31 264 VAL A N 1
ATOM 2069 C CA . VAL A 1 264 ? -8.421 5.691 4.193 1.00 96.31 264 VAL A CA 1
ATOM 2070 C C . VAL A 1 264 ? -7.892 6.271 2.885 1.00 96.31 264 VAL A C 1
ATOM 2072 O O . VAL A 1 264 ? -8.042 7.465 2.639 1.00 96.31 264 VAL A O 1
ATOM 2075 N N . GLY A 1 265 ? -7.261 5.444 2.052 1.00 94.19 265 GLY A N 1
ATOM 2076 C CA . GLY A 1 265 ? -6.870 5.847 0.701 1.00 94.19 265 GLY A CA 1
ATOM 2077 C C . GLY A 1 265 ? -8.082 5.893 -0.219 1.00 94.19 265 GLY A C 1
ATOM 2078 O O . GLY A 1 265 ? -8.432 6.931 -0.771 1.00 94.19 265 GLY A O 1
ATOM 2079 N N . ASP A 1 266 ? -8.754 4.754 -0.321 1.00 92.31 266 ASP A N 1
ATOM 2080 C CA . ASP A 1 266 ? -10.031 4.576 -1.000 1.00 92.31 266 ASP A CA 1
ATOM 2081 C C . ASP A 1 266 ? -10.799 3.412 -0.345 1.00 92.31 266 ASP A C 1
ATOM 2083 O O . ASP A 1 266 ? -10.470 2.973 0.761 1.00 92.31 266 ASP A O 1
ATOM 2087 N N . ASP A 1 267 ? -11.818 2.885 -1.025 1.00 92.44 267 ASP A N 1
ATOM 2088 C CA . ASP A 1 267 ? -12.606 1.746 -0.543 1.00 92.44 267 ASP A CA 1
ATOM 2089 C C . ASP A 1 267 ? -11.795 0.456 -0.356 1.00 92.44 267 ASP A C 1
ATOM 2091 O O . ASP A 1 267 ? -12.282 -0.479 0.283 1.00 92.44 267 ASP A O 1
ATOM 2095 N N . ASN A 1 268 ? -10.593 0.376 -0.927 1.00 93.81 268 ASN A N 1
ATOM 2096 C CA . ASN A 1 268 ? -9.795 -0.834 -1.059 1.00 93.81 268 ASN A CA 1
ATOM 2097 C C . ASN A 1 268 ? -8.488 -0.789 -0.263 1.00 93.81 268 ASN A C 1
ATOM 2099 O O . ASN A 1 268 ? -7.949 -1.848 0.063 1.00 93.81 268 ASN A O 1
ATOM 2103 N N . VAL A 1 269 ? -7.973 0.398 0.055 1.00 96.75 269 VAL A N 1
ATOM 2104 C CA . VAL A 1 269 ? -6.630 0.564 0.617 1.00 96.75 269 VAL A CA 1
ATOM 2105 C C . VAL A 1 269 ? -6.654 1.413 1.885 1.00 96.75 269 VAL A C 1
ATOM 2107 O O . VAL A 1 269 ? -7.146 2.541 1.897 1.00 96.75 269 VAL A O 1
ATOM 2110 N N . LEU A 1 270 ? -6.057 0.877 2.952 1.00 98.31 270 LEU A N 1
ATOM 2111 C CA . LEU A 1 270 ? -5.792 1.589 4.203 1.00 98.31 270 LEU A CA 1
ATOM 2112 C C . LEU A 1 270 ? -4.283 1.730 4.427 1.00 98.31 270 LEU A C 1
ATOM 2114 O O . LEU A 1 270 ? -3.539 0.767 4.241 1.00 98.31 270 LEU A O 1
ATOM 2118 N N . PHE A 1 271 ? -3.835 2.888 4.903 1.00 98.00 271 PHE A N 1
ATOM 2119 C CA . PHE A 1 271 ? -2.443 3.142 5.289 1.00 98.00 271 PHE A CA 1
ATOM 2120 C C . PHE A 1 271 ? -2.344 3.291 6.806 1.00 98.00 271 PHE A C 1
ATOM 2122 O O . PHE A 1 271 ? -3.110 4.057 7.383 1.00 98.00 271 PHE A O 1
ATOM 2129 N N . PHE A 1 272 ? -1.423 2.588 7.470 1.00 98.00 272 PHE A N 1
ATOM 2130 C CA . PHE A 1 272 ? -1.205 2.814 8.903 1.00 98.00 272 PHE A CA 1
ATOM 2131 C C . PHE A 1 272 ? -0.692 4.234 9.138 1.00 98.00 272 PHE A C 1
ATOM 2133 O O . PHE A 1 272 ? 0.148 4.736 8.388 1.00 98.00 272 PHE A O 1
ATOM 2140 N N . LEU A 1 273 ? -1.163 4.837 10.221 1.00 96.00 273 LEU A N 1
ATOM 2141 C CA . LEU A 1 273 ? -0.663 6.099 10.736 1.00 96.00 273 LEU A CA 1
ATOM 2142 C C . LEU A 1 273 ? 0.110 5.865 12.032 1.00 96.00 273 LEU A C 1
ATOM 2144 O O . LEU A 1 273 ? -0.289 5.031 12.846 1.00 96.00 273 LEU A O 1
ATOM 2148 N N . ASN A 1 274 ? 1.187 6.621 12.212 1.00 93.50 274 ASN A N 1
ATOM 2149 C CA . ASN A 1 274 ? 1.956 6.658 13.449 1.00 93.50 274 ASN A CA 1
ATOM 2150 C C . ASN A 1 274 ? 1.212 7.441 14.546 1.00 93.50 274 ASN A C 1
ATOM 2152 O O . ASN A 1 274 ? 0.152 8.039 14.319 1.00 93.50 274 ASN A O 1
ATOM 2156 N N . LYS A 1 275 ? 1.792 7.507 15.748 1.00 90.69 275 LYS A N 1
ATOM 2157 C CA . LYS A 1 275 ? 1.225 8.273 16.878 1.00 90.69 275 LYS A CA 1
ATOM 2158 C C . LYS A 1 275 ? 1.056 9.782 16.628 1.00 90.69 275 LYS A C 1
ATOM 2160 O O . LYS A 1 275 ? 0.318 10.432 17.368 1.00 90.69 275 LYS A O 1
ATOM 2165 N N . LYS A 1 276 ? 1.694 10.341 15.594 1.00 90.44 276 LYS A N 1
ATOM 2166 C CA . LYS A 1 276 ? 1.535 11.737 15.146 1.00 90.44 276 LYS A CA 1
ATOM 2167 C C . LYS A 1 276 ? 0.456 11.908 14.062 1.00 90.44 276 LYS A C 1
ATOM 2169 O O . LYS A 1 276 ? 0.214 13.028 13.625 1.00 90.44 276 LYS A O 1
ATOM 2174 N N . ASN A 1 277 ? -0.239 10.833 13.681 1.00 90.81 277 ASN A N 1
ATOM 2175 C CA . ASN A 1 277 ? -1.171 10.761 12.549 1.00 90.81 277 ASN A CA 1
ATOM 2176 C C . ASN A 1 277 ? -0.516 10.996 11.176 1.00 90.81 277 ASN A C 1
ATOM 2178 O O . ASN A 1 277 ? -1.164 11.491 10.256 1.00 90.81 277 ASN A O 1
ATOM 2182 N N . GLU A 1 278 ? 0.747 10.615 11.026 1.00 93.19 278 GLU A N 1
ATOM 2183 C CA . GLU A 1 278 ? 1.484 10.663 9.761 1.00 93.19 278 GLU A CA 1
ATOM 2184 C C . GLU A 1 278 ? 1.581 9.243 9.182 1.00 93.19 278 GLU A C 1
ATOM 2186 O O . GLU A 1 278 ? 1.635 8.281 9.957 1.00 93.19 278 GLU A O 1
ATOM 2191 N N . PRO A 1 279 ? 1.604 9.054 7.850 1.00 94.81 279 PRO A N 1
ATOM 2192 C CA . PRO A 1 279 ? 1.738 7.724 7.267 1.00 94.81 279 PRO A CA 1
ATOM 2193 C C . PRO A 1 279 ? 3.015 7.022 7.730 1.00 94.81 279 PRO A C 1
ATOM 2195 O O . PRO A 1 279 ? 4.113 7.565 7.608 1.00 94.81 279 PRO A O 1
ATOM 2198 N N . HIS A 1 280 ? 2.879 5.790 8.219 1.00 95.69 280 HIS A N 1
ATOM 2199 C CA . HIS A 1 280 ? 4.041 4.957 8.491 1.00 95.69 280 HIS A CA 1
ATOM 2200 C C . HIS A 1 280 ? 4.768 4.606 7.192 1.00 95.69 280 HIS A C 1
ATOM 2202 O O . HIS A 1 280 ? 4.148 4.266 6.180 1.00 95.69 280 HIS A O 1
ATOM 2208 N N . ILE A 1 281 ? 6.097 4.629 7.251 1.00 95.38 281 ILE A N 1
ATOM 2209 C CA . ILE A 1 281 ? 6.959 4.337 6.108 1.00 95.38 281 ILE A CA 1
ATOM 2210 C C . ILE A 1 281 ? 7.485 2.914 6.227 1.00 95.38 281 ILE A C 1
ATOM 2212 O O . ILE A 1 281 ? 7.963 2.490 7.278 1.00 95.38 281 ILE A O 1
ATOM 2216 N N . GLY A 1 282 ? 7.307 2.145 5.155 1.00 95.88 282 GLY A N 1
ATOM 2217 C CA . GLY A 1 282 ? 7.778 0.772 5.065 1.00 95.88 282 GLY A CA 1
ATOM 2218 C C . GLY A 1 282 ? 9.258 0.675 4.712 1.00 95.88 282 GLY A C 1
ATOM 2219 O O . GLY A 1 282 ? 10.012 1.640 4.776 1.00 95.88 282 GLY A O 1
ATOM 2220 N N . ASN A 1 283 ? 9.659 -0.516 4.284 1.00 95.81 283 ASN A N 1
ATOM 2221 C CA . ASN A 1 283 ? 10.987 -0.790 3.750 1.00 95.81 283 ASN A CA 1
ATOM 2222 C C . ASN A 1 283 ? 10.884 -1.463 2.369 1.00 95.81 283 ASN A C 1
ATOM 2224 O O . ASN A 1 283 ? 9.821 -1.467 1.744 1.00 95.81 283 ASN A O 1
ATOM 2228 N N . GLU A 1 284 ? 11.992 -2.021 1.879 1.00 96.62 284 GLU A N 1
ATOM 2229 C CA . GLU A 1 284 ? 12.049 -2.709 0.581 1.00 96.62 284 GLU A CA 1
ATOM 2230 C C . GLU A 1 284 ? 11.122 -3.934 0.486 1.00 96.62 284 GLU A C 1
ATOM 2232 O O . GLU A 1 284 ? 10.624 -4.254 -0.594 1.00 96.62 284 GLU A O 1
ATOM 2237 N N . ASP A 1 285 ? 10.847 -4.604 1.606 1.00 95.75 285 ASP A N 1
ATOM 2238 C CA . ASP A 1 285 ? 10.108 -5.868 1.635 1.00 95.75 285 ASP A CA 1
ATOM 2239 C C . ASP A 1 285 ? 8.629 -5.685 2.002 1.00 95.75 285 ASP A C 1
ATOM 2241 O O . ASP A 1 285 ? 7.764 -6.410 1.502 1.00 95.75 285 ASP A O 1
ATOM 2245 N N . PHE A 1 286 ? 8.325 -4.744 2.901 1.00 96.38 286 PHE A N 1
ATOM 2246 C CA . PHE A 1 286 ? 6.990 -4.567 3.466 1.00 96.38 286 PHE A CA 1
ATOM 2247 C C . PHE A 1 286 ? 6.612 -3.091 3.591 1.00 96.38 286 PHE A C 1
ATOM 2249 O O . PHE A 1 286 ? 7.359 -2.268 4.114 1.00 96.38 286 PHE A O 1
ATOM 2256 N N . SER A 1 287 ? 5.389 -2.779 3.171 1.00 96.06 287 SER A N 1
ATOM 2257 C CA . SER A 1 287 ? 4.742 -1.477 3.350 1.00 96.06 287 SER A CA 1
ATOM 2258 C C . SER A 1 287 ? 3.939 -1.404 4.650 1.00 96.06 287 SER A C 1
ATOM 2260 O O . SER A 1 287 ? 3.642 -2.425 5.259 1.00 96.06 287 SER A O 1
ATOM 2262 N N . PHE A 1 288 ? 3.433 -0.225 4.987 1.00 97.81 288 PHE A N 1
ATOM 2263 C CA . PHE A 1 288 ? 2.425 -0.031 6.028 1.00 97.81 288 PHE A CA 1
ATOM 2264 C C . PHE A 1 288 ? 1.010 0.117 5.453 1.00 97.81 288 PHE A C 1
ATOM 2266 O O . PHE A 1 288 ? 0.309 1.100 5.684 1.00 97.81 288 PHE A O 1
ATOM 2273 N N . THR A 1 289 ? 0.585 -0.877 4.673 1.00 98.44 289 THR A N 1
ATOM 2274 C CA . THR A 1 289 ? -0.669 -0.838 3.906 1.00 98.44 289 THR A CA 1
ATOM 2275 C C . THR A 1 289 ? -1.490 -2.108 4.130 1.00 98.44 289 THR A C 1
ATOM 2277 O O . THR A 1 289 ? -0.945 -3.215 4.100 1.00 98.44 289 THR A O 1
ATOM 2280 N N . LEU A 1 290 ? -2.799 -1.953 4.340 1.00 98.56 290 LEU A N 1
ATOM 2281 C CA . LEU A 1 290 ? -3.772 -3.044 4.350 1.00 98.56 290 LEU A CA 1
ATOM 2282 C C . LEU A 1 290 ? -4.642 -2.976 3.093 1.00 98.56 290 LEU A C 1
ATOM 2284 O O . LEU A 1 290 ? -5.116 -1.910 2.706 1.00 98.56 290 LEU A O 1
ATOM 2288 N N . ASN A 1 291 ? -4.871 -4.135 2.488 1.00 98.19 291 ASN A N 1
ATOM 2289 C CA . ASN A 1 291 ? -5.611 -4.301 1.246 1.00 98.19 291 ASN A CA 1
ATOM 2290 C C . ASN A 1 291 ? -6.944 -4.987 1.533 1.00 98.19 291 ASN A C 1
ATOM 2292 O O . ASN A 1 291 ? -6.981 -6.012 2.224 1.00 98.19 291 ASN A O 1
ATOM 2296 N N . LYS A 1 292 ? -8.038 -4.453 0.994 1.00 97.00 292 LYS A N 1
ATOM 2297 C CA . LYS A 1 292 ? -9.367 -5.031 1.155 1.00 97.00 292 LYS A CA 1
ATOM 2298 C C . LYS A 1 292 ? -9.402 -6.432 0.571 1.00 97.00 292 LYS A C 1
ATOM 2300 O O . LYS A 1 292 ? -9.015 -6.688 -0.567 1.00 97.00 292 LYS A O 1
ATOM 2305 N N . LYS A 1 293 ? -9.906 -7.364 1.362 1.00 95.06 293 LYS A N 1
ATOM 2306 C CA . LYS A 1 293 ? -10.148 -8.725 0.929 1.00 95.06 293 LYS A CA 1
ATOM 2307 C C . LYS A 1 293 ? -11.498 -8.770 0.229 1.00 95.06 293 LYS A C 1
ATOM 2309 O O . LYS A 1 293 ? -12.537 -8.699 0.880 1.00 95.06 293 LYS A O 1
ATOM 2314 N N . ILE A 1 294 ? -11.475 -8.920 -1.089 1.00 85.00 294 ILE A N 1
ATOM 2315 C CA . ILE A 1 294 ? -12.686 -9.187 -1.863 1.00 85.00 294 ILE A CA 1
ATOM 2316 C C . ILE A 1 294 ? -13.155 -10.601 -1.498 1.00 85.00 294 ILE A C 1
ATOM 2318 O O . ILE A 1 294 ? -12.428 -11.578 -1.707 1.00 85.00 294 ILE A O 1
ATOM 2322 N N . SER A 1 295 ? -14.336 -10.711 -0.889 1.00 65.50 295 SER A N 1
ATOM 2323 C CA . SER A 1 295 ? -15.012 -11.994 -0.702 1.00 65.50 295 SER A CA 1
ATOM 2324 C C . SER A 1 295 ? -15.289 -12.594 -2.080 1.00 65.50 295 SER A C 1
ATOM 2326 O O . SER A 1 295 ? -15.969 -11.962 -2.888 1.00 65.50 295 SER A O 1
ATOM 2328 N N . LYS A 1 296 ? -14.716 -13.769 -2.356 1.00 46.53 296 LYS A N 1
ATOM 2329 C CA . LYS A 1 296 ? -15.137 -14.592 -3.494 1.00 46.53 296 LYS A CA 1
ATOM 2330 C C . LYS A 1 296 ? -16.463 -15.263 -3.184 1.00 46.53 296 LYS A C 1
ATOM 2332 O O . LYS A 1 296 ? -16.641 -15.629 -1.999 1.00 46.53 296 LYS A O 1
#